Protein AF-J3PL32-F1 (afdb_monomer_lite)

Radius of gyration: 23.17 Å; chains: 1; bounding box: 70×45×64 Å

Structure (mmCIF, N/CA/C/O backbone):
data_AF-J3PL32-F1
#
_entry.id   AF-J3PL32-F1
#
loop_
_atom_site.group_PDB
_atom_site.id
_atom_site.type_symbol
_atom_site.label_atom_id
_atom_site.label_alt_id
_atom_site.label_comp_id
_atom_site.label_asym_id
_atom_site.label_entity_id
_atom_site.label_seq_id
_atom_site.pdbx_PDB_ins_code
_atom_site.Cartn_x
_atom_site.Cartn_y
_atom_site.Cartn_z
_atom_site.occupancy
_atom_site.B_iso_or_equiv
_atom_site.auth_seq_id
_atom_site.auth_comp_id
_atom_site.auth_asym_id
_atom_site.auth_atom_id
_atom_site.pdbx_PDB_model_num
ATOM 1 N N . MET A 1 1 ? -41.344 17.835 -8.918 1.00 33.53 1 MET A N 1
ATOM 2 C CA . MET A 1 1 ? -40.832 19.103 -9.481 1.00 33.53 1 MET A CA 1
ATOM 3 C C . MET A 1 1 ? -39.383 18.881 -9.870 1.00 33.53 1 MET A C 1
ATOM 5 O O . MET A 1 1 ? -38.679 18.200 -9.139 1.00 33.53 1 MET A O 1
ATOM 9 N N . SER A 1 2 ? -39.029 19.320 -11.073 1.00 28.31 2 SER A N 1
ATOM 10 C CA . SER A 1 2 ? -37.915 18.855 -11.903 1.00 28.31 2 SER A CA 1
ATOM 11 C C . SER A 1 2 ? -36.551 18.781 -11.213 1.00 28.31 2 SER A C 1
ATOM 13 O O . SER A 1 2 ? -36.068 19.773 -10.676 1.00 28.31 2 SER A O 1
ATOM 15 N N . ALA A 1 3 ? -35.904 17.618 -11.315 1.00 27.02 3 ALA A N 1
ATOM 16 C CA . ALA A 1 3 ? -34.471 17.488 -11.099 1.00 27.02 3 ALA A CA 1
ATOM 17 C C . ALA A 1 3 ? -33.749 18.088 -12.314 1.00 27.02 3 ALA A C 1
ATOM 19 O O . ALA A 1 3 ? -33.910 17.609 -13.437 1.00 27.02 3 ALA A O 1
ATOM 20 N N . MET A 1 4 ? -32.994 19.161 -12.094 1.00 26.44 4 MET A N 1
ATOM 21 C CA . MET A 1 4 ? -32.002 19.620 -13.061 1.00 26.44 4 MET A CA 1
ATOM 22 C C . MET A 1 4 ? -30.825 18.634 -13.055 1.00 26.44 4 MET A C 1
ATOM 24 O O . MET A 1 4 ? -30.399 18.229 -11.970 1.00 26.44 4 MET A O 1
ATOM 28 N N . PRO A 1 5 ? -30.289 18.232 -14.219 1.00 29.80 5 PRO A N 1
ATOM 29 C CA . PRO A 1 5 ? -29.068 17.448 -14.255 1.00 29.80 5 PRO A CA 1
ATOM 30 C C . PRO A 1 5 ? -27.923 18.350 -13.792 1.00 29.80 5 PRO A C 1
ATOM 32 O O . PRO A 1 5 ? -27.692 19.417 -14.361 1.00 29.80 5 PRO A O 1
ATOM 35 N N . ALA A 1 6 ? -27.239 17.943 -12.725 1.00 29.92 6 ALA A N 1
ATOM 36 C CA . ALA A 1 6 ? -25.983 18.562 -12.347 1.00 29.92 6 ALA A CA 1
ATOM 37 C C . ALA A 1 6 ? -24.983 18.296 -13.474 1.00 29.92 6 ALA A C 1
ATOM 39 O O . ALA A 1 6 ? -24.728 17.146 -13.830 1.00 29.92 6 ALA A O 1
ATOM 40 N N . ASP A 1 7 ? -24.483 19.386 -14.042 1.00 27.69 7 ASP A N 1
ATOM 41 C CA . ASP A 1 7 ? -23.410 19.440 -15.020 1.00 27.69 7 ASP A CA 1
ATOM 42 C C . ASP A 1 7 ? -22.200 18.667 -14.475 1.00 27.69 7 ASP A C 1
ATOM 44 O O . ASP A 1 7 ? -21.460 19.137 -13.606 1.00 27.69 7 ASP A O 1
ATOM 48 N N . THR A 1 8 ? -22.048 17.418 -14.916 1.00 31.08 8 THR A N 1
ATOM 49 C CA . THR A 1 8 ? -20.862 16.612 -14.650 1.00 31.08 8 THR A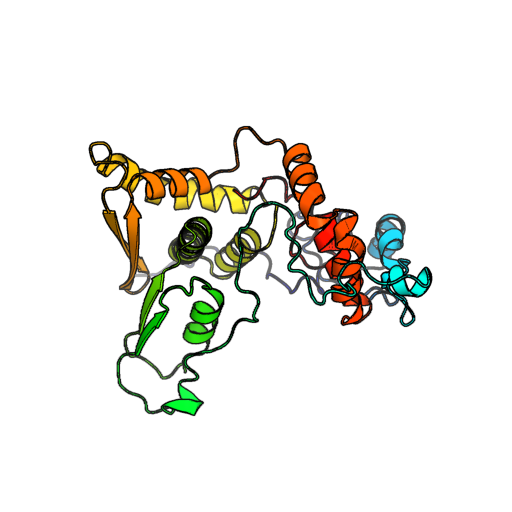 CA 1
ATOM 50 C C . THR A 1 8 ? -19.757 17.160 -15.533 1.00 31.08 8 THR A C 1
ATOM 52 O O . THR A 1 8 ? -19.532 16.657 -16.637 1.00 31.08 8 THR A O 1
ATOM 55 N N . GLY A 1 9 ? -19.092 18.215 -15.054 1.00 26.80 9 GLY A N 1
ATOM 56 C CA . GLY A 1 9 ? -17.829 18.682 -15.611 1.00 26.80 9 GLY A CA 1
ATOM 57 C C . GLY A 1 9 ? -16.936 17.469 -15.858 1.00 26.80 9 GLY A C 1
ATOM 58 O O . GLY A 1 9 ? -16.603 16.738 -14.926 1.00 26.80 9 GLY A O 1
ATOM 59 N N . GLY A 1 10 ? -16.674 17.205 -17.139 1.00 36.41 10 GLY A N 1
ATOM 60 C CA . GLY A 1 10 ? -16.101 15.952 -17.609 1.00 36.41 10 GLY A CA 1
ATOM 61 C C . GLY A 1 10 ? -14.766 15.658 -16.940 1.00 36.41 10 GLY A C 1
ATOM 62 O O . GLY A 1 10 ? -13.782 16.351 -17.181 1.00 36.41 10 GLY A O 1
ATOM 63 N N . LEU A 1 11 ? -14.734 14.606 -16.125 1.00 33.12 11 LEU A N 1
ATOM 64 C CA . LEU A 1 11 ? -13.493 13.968 -15.713 1.00 33.12 11 LEU A CA 1
ATOM 65 C C . LEU A 1 11 ? -13.142 12.876 -16.734 1.00 33.12 11 LEU A C 1
ATOM 67 O O . LEU A 1 11 ? -14.032 12.159 -17.205 1.00 33.12 11 LEU A O 1
ATOM 71 N N . PRO A 1 12 ? -11.860 12.753 -17.115 1.00 34.47 12 PRO A N 1
ATOM 72 C CA . PRO A 1 12 ? -11.428 11.792 -18.111 1.00 34.47 12 PRO A CA 1
ATOM 73 C C . PRO A 1 12 ? -11.663 10.373 -17.597 1.00 34.47 12 PRO A C 1
ATOM 75 O O . PRO A 1 12 ? -11.251 10.025 -16.494 1.00 34.47 12 PRO A O 1
ATOM 78 N N . SER A 1 13 ? -12.296 9.543 -18.430 1.00 37.28 13 SER A N 1
ATOM 79 C CA . SER A 1 13 ? -12.404 8.102 -18.208 1.00 37.28 13 SER A CA 1
ATOM 80 C C . SER A 1 13 ? -11.036 7.550 -17.804 1.00 37.28 13 SER A C 1
ATOM 82 O O . SER A 1 13 ? -10.084 7.683 -18.585 1.00 37.28 13 SER A O 1
ATOM 84 N N . ILE A 1 14 ? -10.926 6.941 -16.622 1.00 39.00 14 ILE A N 1
ATOM 85 C CA . ILE A 1 14 ? -9.696 6.287 -16.172 1.00 39.00 14 ILE A CA 1
ATOM 86 C C . ILE A 1 14 ? -9.485 5.070 -17.077 1.00 39.00 14 ILE A C 1
ATOM 88 O O . ILE A 1 14 ? -10.013 3.984 -16.857 1.00 39.00 14 ILE A O 1
ATOM 92 N N . GLN A 1 15 ? -8.766 5.272 -18.179 1.00 40.84 15 GLN A N 1
ATOM 93 C CA . GLN A 1 15 ? -8.345 4.177 -19.034 1.00 40.84 15 GLN A CA 1
ATOM 94 C C . GLN A 1 15 ? -7.229 3.414 -18.316 1.00 40.84 15 GLN A C 1
ATOM 96 O O . GLN A 1 15 ? -6.341 4.047 -17.736 1.00 40.84 15 GLN A O 1
ATOM 101 N N . PRO A 1 16 ? -7.217 2.071 -18.380 1.00 45.88 16 PRO A N 1
ATOM 102 C CA . PRO A 1 16 ? -6.072 1.283 -17.952 1.00 45.88 16 PRO A CA 1
ATOM 103 C C . PRO A 1 16 ? -4.769 1.901 -18.467 1.00 45.88 16 PRO A C 1
ATOM 105 O O . PRO A 1 16 ? -4.644 2.167 -19.655 1.00 45.88 16 PRO A O 1
ATOM 108 N N . ALA A 1 17 ? -3.782 2.145 -17.608 1.00 46.72 17 ALA A N 1
ATOM 109 C CA . ALA A 1 17 ? -2.607 2.951 -17.964 1.00 46.72 17 ALA A CA 1
ATOM 110 C C . ALA A 1 17 ? -1.707 2.375 -19.082 1.00 46.72 17 ALA A C 1
ATOM 112 O O . ALA A 1 17 ? -0.838 3.082 -19.588 1.00 46.72 17 ALA A O 1
ATOM 113 N N . HIS A 1 18 ? -1.920 1.124 -19.514 1.00 52.25 18 HIS A N 1
ATOM 114 C CA . HIS A 1 18 ? -1.341 0.602 -20.762 1.00 52.25 18 HIS A CA 1
ATOM 115 C C . HIS A 1 18 ? -1.947 1.255 -22.024 1.00 52.25 18 HIS A C 1
ATOM 117 O O . HIS A 1 18 ? -1.461 1.049 -23.133 1.00 52.25 18 HIS A O 1
ATOM 123 N N . LEU A 1 19 ? -2.983 2.076 -21.851 1.00 64.25 19 LEU A N 1
ATOM 124 C CA . LEU A 1 19 ? -3.687 2.844 -22.873 1.00 64.25 19 LEU A CA 1
ATOM 125 C C . LEU A 1 19 ? -3.373 4.339 -22.791 1.00 64.25 19 LEU A C 1
ATOM 127 O O . LEU A 1 19 ? -4.038 5.122 -23.458 1.00 64.25 19 LEU A O 1
ATOM 131 N N . VAL A 1 20 ? -2.379 4.762 -22.005 1.00 78.69 20 VAL A N 1
ATOM 132 C CA . VAL A 1 20 ? -1.996 6.173 -21.875 1.00 78.69 20 VAL A CA 1
ATOM 133 C C . VAL A 1 20 ? -0.610 6.404 -22.464 1.00 78.69 20 VAL A C 1
ATOM 135 O O . VAL A 1 20 ? 0.300 5.590 -22.310 1.00 78.69 20 VAL A O 1
ATOM 138 N N . CYS A 1 21 ? -0.440 7.530 -23.155 1.00 85.88 21 CYS A N 1
ATOM 139 C CA . CYS A 1 21 ? 0.846 7.930 -23.706 1.00 85.88 21 CYS A CA 1
ATOM 140 C C . CYS A 1 21 ? 1.900 8.118 -22.601 1.00 85.88 21 CYS A C 1
ATOM 142 O O . CYS A 1 21 ? 1.762 8.978 -21.736 1.00 85.88 21 CYS A O 1
ATOM 144 N N . ALA A 1 22 ? 3.000 7.371 -22.680 1.00 87.19 22 ALA A N 1
ATOM 145 C CA . ALA A 1 22 ? 4.100 7.435 -21.720 1.00 87.19 22 ALA A CA 1
ATOM 146 C C . ALA A 1 22 ? 4.943 8.719 -21.835 1.00 87.19 22 ALA A C 1
ATOM 148 O O . ALA A 1 22 ? 5.767 9.004 -20.966 1.00 87.19 22 ALA A O 1
ATOM 149 N N . ASN A 1 23 ? 4.805 9.488 -22.923 1.00 86.50 23 ASN A N 1
ATOM 150 C CA . ASN A 1 23 ? 5.520 10.753 -23.073 1.00 86.50 23 ASN A CA 1
ATOM 151 C C . ASN A 1 23 ? 4.892 11.848 -22.200 1.00 86.50 23 ASN A C 1
ATOM 153 O O . ASN A 1 23 ? 3.864 12.418 -22.556 1.00 86.50 23 ASN A O 1
ATOM 157 N N . LYS A 1 24 ? 5.590 12.221 -21.126 1.00 76.81 24 LYS A N 1
ATOM 158 C CA . LYS A 1 24 ? 5.194 13.274 -20.175 1.00 76.81 24 LYS A CA 1
ATOM 159 C C . LYS A 1 24 ? 5.130 14.684 -20.781 1.00 76.81 24 LYS A C 1
ATOM 161 O O . LYS A 1 24 ? 4.641 15.600 -20.140 1.00 76.81 24 LYS A O 1
ATOM 166 N N . ALA A 1 25 ? 5.646 14.897 -21.990 1.00 78.00 25 ALA A N 1
ATOM 167 C CA . ALA A 1 25 ? 5.529 16.170 -22.703 1.00 78.00 25 ALA A CA 1
ATOM 168 C C . ALA A 1 25 ? 4.398 16.155 -23.751 1.00 78.00 25 ALA A C 1
ATOM 170 O O . ALA A 1 25 ? 4.357 17.012 -24.640 1.00 78.00 25 ALA A O 1
ATOM 171 N N . CYS A 1 26 ? 3.508 15.155 -23.714 1.00 77.56 26 CYS A N 1
ATOM 172 C CA . CYS A 1 26 ? 2.426 15.027 -24.679 1.00 77.56 26 CYS A CA 1
ATOM 173 C C . CYS A 1 26 ? 1.400 16.159 -24.513 1.00 77.56 26 CYS A C 1
ATOM 175 O O . CYS A 1 26 ? 0.678 16.226 -23.525 1.00 77.56 26 CYS A O 1
ATOM 177 N N . LYS A 1 27 ? 1.296 17.026 -25.528 1.00 70.62 27 LYS A N 1
ATOM 178 C CA . LYS A 1 27 ? 0.329 18.139 -25.569 1.00 70.62 27 LYS A CA 1
ATOM 179 C C . LYS A 1 27 ? -1.060 17.746 -26.095 1.00 70.62 27 LYS A C 1
ATOM 181 O O . LYS A 1 27 ? -1.934 18.595 -26.163 1.00 70.62 27 LYS A O 1
ATOM 186 N N . LYS A 1 28 ? -1.268 16.487 -26.508 1.00 64.81 28 LYS A N 1
ATOM 187 C CA . LYS A 1 28 ? -2.550 16.003 -27.071 1.00 64.81 28 LYS A CA 1
ATOM 188 C C . LYS A 1 28 ? -3.591 15.636 -26.000 1.00 64.81 28 LYS A C 1
ATOM 190 O O . LYS A 1 28 ? -4.650 15.116 -26.338 1.00 64.81 28 LYS A O 1
ATOM 195 N N . ALA A 1 29 ? -3.294 15.858 -24.724 1.00 57.00 29 ALA A N 1
ATOM 196 C CA . ALA A 1 29 ? -4.259 15.661 -23.657 1.00 57.00 29 ALA A CA 1
ATOM 197 C C . ALA A 1 29 ? -5.308 16.777 -23.673 1.00 57.00 29 ALA A C 1
ATOM 199 O O . ALA A 1 29 ? -4.956 17.953 -23.740 1.00 57.00 29 ALA A O 1
ATOM 200 N N . LYS A 1 30 ? -6.590 16.403 -23.613 1.00 50.59 30 LYS A N 1
ATOM 201 C CA . LYS A 1 30 ? -7.709 17.352 -23.696 1.00 50.59 30 LYS A CA 1
ATOM 202 C C . LYS A 1 30 ? -7.804 18.296 -22.486 1.00 50.59 30 LYS A C 1
ATOM 204 O O . LYS A 1 30 ? -8.332 19.387 -22.645 1.00 50.59 30 LYS A O 1
ATOM 209 N N . ASP A 1 31 ? -7.178 17.939 -21.360 1.00 51.03 31 ASP A N 1
ATOM 210 C CA . ASP A 1 31 ? -7.371 18.633 -20.074 1.00 51.03 31 ASP A CA 1
ATOM 211 C C . ASP A 1 31 ? -6.070 19.216 -19.486 1.00 51.03 31 ASP A C 1
ATOM 213 O O . ASP A 1 31 ? -5.965 19.469 -18.289 1.00 51.03 31 ASP A O 1
ATOM 217 N N . GLY A 1 32 ? -5.021 19.389 -20.300 1.00 43.28 32 GLY A N 1
ATOM 218 C CA . GLY A 1 32 ? -3.751 19.981 -19.851 1.00 43.28 32 GLY A CA 1
ATOM 219 C C . GLY A 1 32 ? -2.883 19.093 -18.942 1.00 43.28 32 GLY A C 1
ATOM 220 O O . GLY A 1 32 ? -1.744 19.462 -18.657 1.00 43.28 32 GLY A O 1
ATOM 221 N N . SER A 1 33 ? -3.349 17.904 -18.538 1.00 47.75 33 SER A N 1
ATOM 222 C CA . SER A 1 33 ? -2.518 16.901 -17.863 1.00 47.75 33 SER A CA 1
ATOM 223 C C . SER A 1 33 ? -1.751 16.074 -18.897 1.00 47.75 33 SER A C 1
ATOM 225 O O . SER A 1 33 ? -2.322 15.518 -19.827 1.00 47.75 33 SER A O 1
ATOM 227 N N . ALA A 1 34 ? -0.433 15.970 -18.762 1.00 47.91 34 ALA A N 1
ATOM 228 C CA . ALA A 1 34 ? 0.470 15.312 -19.714 1.00 47.91 34 ALA A CA 1
ATOM 229 C C . ALA A 1 34 ? 0.168 13.827 -20.053 1.00 47.91 34 ALA A C 1
ATOM 231 O O . ALA A 1 34 ? 0.870 13.229 -20.870 1.00 47.91 34 ALA A O 1
ATOM 232 N N . SER A 1 35 ? -0.846 13.217 -19.430 1.00 54.41 35 SER A N 1
ATOM 233 C CA . SER A 1 35 ? -1.080 11.773 -19.365 1.00 54.41 35 SER A CA 1
ATOM 234 C C . SER A 1 35 ? -2.539 11.354 -19.602 1.00 54.41 35 SER A C 1
ATOM 236 O 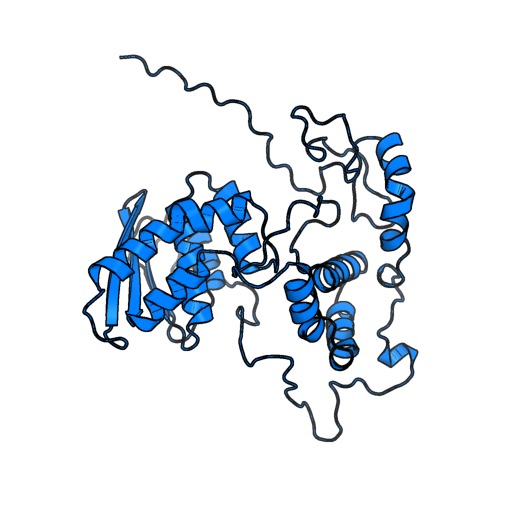O . SER A 1 35 ? -2.985 10.371 -19.025 1.00 54.41 35 SER A O 1
ATOM 238 N N . ALA A 1 36 ? -3.301 12.063 -20.439 1.00 62.78 36 ALA A N 1
ATOM 239 C CA . ALA A 1 36 ? -4.663 11.636 -20.817 1.00 62.78 36 ALA A CA 1
ATOM 240 C C . ALA A 1 36 ? -4.793 11.188 -22.286 1.00 62.78 36 ALA A C 1
ATOM 242 O O . ALA A 1 36 ? -5.852 10.742 -22.723 1.00 62.78 36 ALA A O 1
ATOM 243 N N . ALA A 1 37 ? -3.728 11.314 -23.086 1.00 72.62 37 ALA A N 1
ATOM 244 C CA . ALA A 1 37 ? -3.776 10.931 -24.493 1.00 72.62 37 ALA A CA 1
ATOM 245 C C . ALA A 1 37 ? -3.817 9.403 -24.638 1.00 72.62 37 ALA A C 1
ATOM 247 O O . ALA A 1 37 ? -2.856 8.721 -24.267 1.00 72.62 37 ALA A O 1
ATOM 248 N N . LYS A 1 38 ? -4.903 8.890 -25.232 1.00 82.00 38 LYS A N 1
ATOM 249 C CA . LYS A 1 38 ? -5.066 7.466 -25.543 1.00 82.00 38 LYS A CA 1
ATOM 250 C C . LYS A 1 38 ? -3.903 6.973 -26.408 1.00 82.00 38 LYS A C 1
ATOM 252 O O . LYS A 1 38 ? -3.640 7.512 -27.486 1.00 82.00 38 LYS A O 1
ATOM 257 N N . ALA A 1 39 ? -3.195 5.964 -25.924 1.00 84.12 39 ALA A N 1
ATOM 258 C CA . ALA A 1 39 ? -2.126 5.304 -26.642 1.00 84.12 39 ALA A CA 1
ATOM 259 C C . ALA A 1 39 ? -2.691 4.381 -27.726 1.00 84.12 39 ALA A C 1
ATOM 261 O O . ALA A 1 39 ? -3.721 3.733 -27.545 1.00 84.12 39 ALA A O 1
ATOM 262 N N . VAL A 1 40 ? -1.993 4.330 -28.856 1.00 86.81 40 VAL A N 1
ATOM 263 C CA . VAL A 1 40 ? -2.353 3.511 -30.026 1.00 86.81 40 VAL A CA 1
ATOM 264 C C . VAL A 1 40 ? -1.220 2.581 -30.451 1.00 86.81 40 VAL A C 1
ATOM 266 O O . VAL A 1 40 ? -1.417 1.725 -31.303 1.00 86.81 40 VAL A O 1
ATOM 269 N N . MET A 1 41 ? -0.027 2.741 -29.870 1.00 88.00 41 MET A N 1
ATOM 270 C CA . MET A 1 41 ? 1.144 1.931 -30.193 1.00 88.00 41 MET A CA 1
ATOM 271 C C . MET A 1 41 ? 1.977 1.621 -28.955 1.00 88.00 41 MET A C 1
ATOM 273 O O . MET A 1 41 ? 2.479 2.526 -28.289 1.00 88.00 41 MET A O 1
ATOM 277 N N . ALA A 1 42 ? 2.157 0.336 -28.667 1.00 89.56 42 ALA A N 1
ATOM 278 C CA . ALA A 1 42 ? 3.086 -0.125 -27.645 1.00 89.56 42 ALA A CA 1
ATOM 279 C C . ALA A 1 42 ? 4.534 -0.107 -28.162 1.00 89.56 42 ALA A C 1
ATOM 281 O O . ALA A 1 42 ? 4.800 -0.168 -29.367 1.00 89.56 42 ALA A O 1
ATOM 282 N N . CYS A 1 43 ? 5.499 -0.033 -27.248 1.00 89.44 43 CYS A N 1
ATOM 283 C CA . CYS A 1 43 ? 6.893 -0.291 -27.583 1.00 89.44 43 CYS A CA 1
ATOM 284 C C . CYS A 1 43 ? 7.075 -1.777 -27.919 1.00 89.44 43 CYS A C 1
ATOM 286 O O . CYS A 1 43 ? 7.010 -2.612 -27.027 1.00 89.44 43 CYS A O 1
ATOM 288 N N . GLY A 1 44 ? 7.368 -2.104 -29.179 1.00 85.25 44 GLY A N 1
ATOM 289 C CA . GLY A 1 44 ? 7.501 -3.498 -29.627 1.00 85.25 44 GLY A CA 1
ATOM 290 C C . GLY A 1 44 ? 8.693 -4.280 -29.058 1.00 85.25 44 GLY A C 1
ATOM 291 O O . GLY A 1 44 ? 8.837 -5.452 -29.370 1.00 85.25 44 GLY A O 1
ATOM 292 N N . ARG A 1 45 ? 9.570 -3.652 -28.261 1.00 86.81 45 ARG A N 1
ATOM 293 C CA . ARG A 1 45 ? 10.700 -4.339 -27.610 1.00 86.81 45 ARG A CA 1
ATOM 294 C C . ARG A 1 45 ? 10.382 -4.764 -26.183 1.00 86.81 45 ARG A C 1
ATOM 296 O O . ARG A 1 45 ? 10.651 -5.898 -25.814 1.00 86.81 45 ARG A O 1
ATOM 303 N N . CYS A 1 46 ? 9.889 -3.838 -25.364 1.00 87.50 46 CYS A N 1
ATOM 304 C CA . CYS A 1 46 ? 9.650 -4.101 -23.945 1.00 87.50 46 CYS A CA 1
ATOM 305 C C . CYS A 1 46 ? 8.173 -4.284 -23.602 1.00 87.50 46 CYS A C 1
ATOM 307 O O . CYS A 1 46 ? 7.887 -4.808 -22.535 1.00 87.50 46 CYS A O 1
ATOM 309 N N . GLU A 1 47 ? 7.256 -3.801 -24.450 1.00 87.19 47 GLU A N 1
ATOM 310 C CA . GLU A 1 47 ? 5.795 -3.841 -24.265 1.00 87.19 47 GLU A CA 1
ATOM 311 C C . GLU A 1 47 ? 5.279 -3.165 -22.978 1.00 87.19 47 GLU A C 1
ATOM 313 O O . GLU A 1 47 ? 4.098 -3.221 -22.655 1.00 87.19 47 GLU A O 1
ATOM 318 N N . LEU A 1 48 ? 6.152 -2.457 -22.254 1.00 88.25 48 LEU A N 1
ATOM 319 C CA . LEU A 1 48 ? 5.850 -1.837 -20.961 1.00 88.25 48 LEU A CA 1
ATOM 320 C C . LEU A 1 48 ? 5.317 -0.404 -21.066 1.00 88.25 48 LEU A C 1
ATOM 322 O O . LEU A 1 48 ? 4.765 0.131 -20.105 1.00 88.25 48 LEU A O 1
ATOM 326 N N . VAL A 1 49 ? 5.514 0.252 -22.206 1.00 90.25 49 VAL A N 1
ATOM 327 C CA . VAL A 1 49 ? 5.064 1.626 -22.451 1.00 90.25 49 VAL A CA 1
ATOM 328 C C . VAL A 1 49 ? 4.325 1.705 -23.774 1.00 90.25 49 VAL A C 1
ATOM 330 O O . VAL A 1 49 ? 4.636 0.970 -24.715 1.00 90.25 49 VAL A O 1
ATOM 333 N N . ALA A 1 50 ? 3.380 2.634 -23.855 1.00 89.00 50 ALA A N 1
ATOM 334 C CA . ALA A 1 50 ? 2.622 2.904 -25.062 1.00 89.00 50 ALA A CA 1
ATOM 335 C C . ALA A 1 50 ? 2.597 4.405 -25.371 1.00 89.00 50 ALA A C 1
ATOM 337 O O . ALA A 1 50 ? 2.823 5.246 -24.502 1.00 89.00 50 ALA A O 1
ATOM 338 N N . TYR A 1 51 ? 2.358 4.748 -26.633 1.00 88.56 51 TYR A N 1
ATOM 339 C CA . TYR A 1 51 ? 2.398 6.112 -27.146 1.00 88.56 51 TYR A CA 1
ATOM 340 C C . TYR A 1 51 ? 1.164 6.404 -27.995 1.00 88.56 51 TYR A C 1
ATOM 342 O O . TYR A 1 51 ? 0.623 5.526 -28.668 1.00 88.56 51 TYR A O 1
ATOM 350 N N . CYS A 1 52 ? 0.720 7.660 -27.987 1.00 89.56 52 CYS A N 1
ATOM 351 C CA . CYS A 1 52 ? -0.376 8.120 -28.843 1.00 89.56 52 CYS A CA 1
ATOM 352 C C . CYS A 1 52 ? 0.058 8.380 -30.295 1.00 89.56 52 CYS A C 1
ATOM 354 O O . CYS A 1 52 ? -0.791 8.501 -31.171 1.00 89.56 52 CYS A O 1
ATOM 356 N N . CYS A 1 53 ? 1.361 8.541 -30.548 1.00 87.94 53 CYS A N 1
ATOM 357 C CA . CYS A 1 53 ? 1.929 8.791 -31.872 1.00 87.94 53 CYS A CA 1
ATOM 358 C C . CYS A 1 53 ? 3.456 8.600 -31.875 1.00 87.94 53 CYS A C 1
ATOM 360 O O . CYS A 1 53 ? 4.085 8.543 -30.811 1.00 87.94 53 CYS A O 1
ATOM 362 N N . ILE A 1 54 ? 4.041 8.540 -33.075 1.00 89.88 54 ILE A N 1
ATOM 363 C CA . ILE A 1 54 ? 5.478 8.320 -33.292 1.00 89.88 54 ILE A CA 1
ATOM 364 C C . ILE A 1 54 ? 6.308 9.458 -32.691 1.00 89.88 54 ILE A C 1
ATOM 366 O O . ILE A 1 54 ? 7.288 9.188 -32.004 1.00 89.88 54 ILE A O 1
ATOM 370 N N . GLU A 1 55 ? 5.870 10.714 -32.804 1.00 91.69 55 GLU A N 1
ATOM 371 C CA . GLU A 1 55 ? 6.635 11.850 -32.270 1.00 91.69 55 GLU A CA 1
ATOM 372 C C . GLU A 1 55 ? 6.752 11.786 -30.738 1.00 91.69 55 GLU A C 1
ATOM 374 O O . GLU A 1 55 ? 7.737 12.231 -30.153 1.00 91.69 55 GLU A O 1
ATOM 379 N N . CYS A 1 56 ? 5.746 11.224 -30.053 1.00 90.69 56 CYS A N 1
ATOM 380 C CA . CYS A 1 56 ? 5.822 11.009 -28.608 1.00 90.69 56 CYS A CA 1
ATOM 381 C C . CYS A 1 56 ? 6.770 9.867 -28.239 1.00 90.69 56 CYS A C 1
ATOM 383 O O . CYS A 1 56 ? 7.437 9.953 -27.208 1.00 90.69 56 CYS A O 1
ATOM 385 N N . LYS A 1 57 ? 6.836 8.824 -29.070 1.00 90.06 57 LYS A N 1
ATOM 386 C CA . LYS A 1 57 ? 7.798 7.733 -28.910 1.00 90.06 57 LYS A CA 1
ATOM 387 C C . LYS A 1 57 ? 9.226 8.252 -29.058 1.00 90.06 57 LYS A C 1
ATOM 389 O O . LYS A 1 57 ? 10.046 7.989 -28.187 1.00 90.06 57 LYS A O 1
ATOM 394 N N . GLU A 1 58 ? 9.498 9.032 -30.100 1.00 91.81 58 GLU A N 1
ATOM 395 C CA . GLU A 1 58 ? 10.821 9.610 -30.366 1.00 91.81 58 GLU A CA 1
ATOM 396 C C . GLU A 1 58 ? 11.263 10.566 -29.255 1.00 91.81 58 GLU A C 1
ATOM 398 O O . GLU A 1 58 ? 12.369 10.442 -28.740 1.00 91.81 58 GLU A O 1
ATOM 403 N N . LYS A 1 59 ? 10.375 11.455 -28.790 1.00 91.19 59 LYS A N 1
ATOM 404 C CA . LYS A 1 59 ? 10.693 12.381 -27.687 1.00 91.19 59 LYS A CA 1
ATOM 405 C C . LYS A 1 59 ? 10.987 11.682 -26.358 1.00 91.19 59 LYS A C 1
ATOM 407 O O . LYS A 1 59 ? 11.751 12.211 -25.561 1.00 91.19 59 LYS A O 1
ATOM 412 N N . ASN A 1 60 ? 10.374 10.526 -26.100 1.00 89.94 60 ASN A N 1
ATOM 413 C CA . ASN A 1 60 ? 10.623 9.735 -24.890 1.00 89.94 60 ASN A CA 1
ATOM 414 C C . ASN A 1 60 ? 11.775 8.725 -25.084 1.00 89.94 60 ASN A C 1
ATOM 416 O O . ASN A 1 60 ? 12.192 8.083 -24.128 1.00 89.94 60 ASN A O 1
ATOM 420 N N . ALA A 1 61 ? 12.311 8.557 -26.296 1.00 90.31 61 ALA A N 1
ATOM 421 C CA . ALA A 1 61 ? 13.247 7.475 -26.601 1.00 90.31 61 ALA A CA 1
ATOM 422 C C . ALA A 1 61 ? 14.467 7.462 -25.664 1.00 90.31 61 ALA A C 1
ATOM 424 O O . ALA A 1 61 ? 14.788 6.410 -25.119 1.00 90.31 61 ALA A O 1
ATOM 425 N N . GLU A 1 62 ? 15.079 8.619 -25.401 1.00 91.69 62 GLU A N 1
ATOM 426 C CA . GLU A 1 62 ? 16.271 8.732 -24.547 1.00 91.69 62 GLU A CA 1
ATOM 427 C C . GLU A 1 62 ? 16.023 8.342 -23.081 1.00 91.69 62 GLU A C 1
ATOM 429 O O . GLU A 1 62 ? 16.837 7.648 -22.467 1.00 91.69 62 GLU A O 1
ATOM 434 N N . GLU A 1 63 ? 14.892 8.755 -22.495 1.00 88.88 63 GLU A N 1
ATOM 435 C CA . GLU A 1 63 ? 14.534 8.351 -21.127 1.00 88.88 63 GLU A CA 1
ATOM 436 C C . GLU A 1 63 ? 14.158 6.862 -21.100 1.00 88.88 63 GLU A C 1
ATOM 438 O O . GLU A 1 63 ? 14.651 6.111 -20.257 1.00 88.88 63 GLU A O 1
ATOM 443 N N . HIS A 1 64 ? 13.343 6.422 -22.061 1.00 90.94 64 HIS A N 1
ATOM 444 C CA . HIS A 1 64 ? 12.829 5.060 -22.142 1.00 90.94 64 HIS A CA 1
ATOM 445 C C . HIS A 1 64 ? 13.913 4.005 -22.402 1.00 90.94 64 HIS A C 1
ATOM 447 O O . HIS A 1 64 ? 13.831 2.898 -21.864 1.00 90.94 64 HIS A O 1
ATOM 453 N N . LYS A 1 65 ? 14.932 4.325 -23.208 1.00 92.81 65 LYS A N 1
ATOM 454 C CA . LYS A 1 65 ? 16.002 3.398 -23.606 1.00 92.81 65 LYS A CA 1
ATOM 455 C C . LYS A 1 65 ? 16.710 2.779 -22.398 1.00 92.81 65 LYS A C 1
ATOM 457 O O . LYS A 1 65 ? 16.994 1.588 -22.409 1.00 92.81 65 LYS A O 1
ATOM 462 N N . LYS A 1 66 ? 16.889 3.545 -21.317 1.00 90.88 66 LYS A N 1
ATOM 463 C CA . LYS A 1 66 ? 17.506 3.077 -20.060 1.00 90.88 66 LYS A CA 1
ATOM 464 C C . LYS A 1 66 ? 16.804 1.849 -19.475 1.00 90.88 66 LYS A C 1
ATOM 466 O O . LYS A 1 66 ? 17.462 0.937 -18.984 1.00 90.88 66 LYS A O 1
ATOM 471 N N . ASP A 1 67 ? 15.478 1.822 -19.570 1.00 91.44 67 ASP A N 1
ATOM 472 C CA . ASP A 1 67 ? 14.655 0.705 -19.110 1.00 91.44 67 ASP A CA 1
ATOM 473 C C . ASP A 1 67 ? 14.515 -0.371 -20.203 1.00 91.44 67 ASP A C 1
ATOM 475 O O . ASP A 1 67 ? 14.595 -1.567 -19.929 1.00 91.44 67 ASP A O 1
ATOM 479 N N . CYS A 1 68 ? 14.323 0.052 -21.456 1.00 91.88 68 CYS A N 1
ATOM 480 C CA . CYS A 1 68 ? 14.045 -0.814 -22.607 1.00 91.88 68 CYS A CA 1
ATOM 481 C C . CYS A 1 68 ? 15.233 -1.698 -23.022 1.00 91.88 68 CYS A C 1
ATOM 483 O O . CYS A 1 68 ? 15.051 -2.750 -23.636 1.00 91.88 68 CYS A O 1
ATOM 485 N N . GLU A 1 69 ? 16.454 -1.277 -22.694 1.00 93.56 69 GLU A N 1
ATOM 486 C CA . GLU A 1 69 ? 17.686 -2.011 -22.998 1.00 93.56 69 GLU A CA 1
ATOM 487 C C . GLU A 1 69 ? 18.281 -2.734 -21.792 1.00 93.56 69 GLU A C 1
ATOM 489 O O . GLU A 1 69 ? 19.365 -3.304 -21.890 1.00 93.56 69 GLU A O 1
ATOM 494 N N . SER A 1 70 ? 17.577 -2.732 -20.661 1.00 93.31 70 SER A N 1
ATOM 495 C CA . SER A 1 70 ? 18.034 -3.392 -19.445 1.00 93.31 70 SER A CA 1
ATOM 496 C C . SER A 1 70 ? 18.218 -4.900 -19.644 1.00 93.31 70 SER A C 1
ATOM 498 O O . SER A 1 70 ? 17.384 -5.577 -20.250 1.00 93.31 70 SER A O 1
ATOM 500 N N . ASP A 1 71 ? 19.272 -5.451 -19.037 1.00 93.50 71 ASP A N 1
ATOM 501 C CA . ASP A 1 71 ? 19.537 -6.893 -19.011 1.00 93.50 71 ASP A CA 1
ATOM 502 C C . ASP A 1 71 ? 18.381 -7.708 -18.418 1.00 93.50 71 ASP A C 1
ATOM 504 O O . ASP A 1 71 ? 18.200 -8.870 -18.775 1.00 93.50 71 ASP A O 1
ATOM 508 N N . LEU A 1 72 ? 17.566 -7.109 -17.544 1.00 93.88 72 LEU A N 1
ATOM 509 C CA . LEU A 1 72 ? 16.409 -7.771 -16.939 1.00 93.88 72 LEU A CA 1
ATOM 510 C C . LEU A 1 72 ? 15.341 -8.165 -17.977 1.00 93.88 72 LEU A C 1
ATOM 512 O O . LEU A 1 72 ? 14.581 -9.107 -17.730 1.00 93.88 72 LEU A O 1
ATOM 516 N N . LEU A 1 73 ? 15.310 -7.508 -19.146 1.00 93.25 73 LEU A N 1
ATOM 517 C CA . LEU A 1 73 ? 14.426 -7.863 -20.265 1.00 93.25 73 LEU A CA 1
ATOM 518 C C . LEU A 1 73 ? 14.916 -9.061 -21.079 1.00 93.25 73 LEU A C 1
ATOM 520 O O . LEU A 1 73 ? 14.162 -9.589 -21.895 1.00 93.25 73 LEU A O 1
ATOM 524 N N . LYS A 1 74 ? 16.155 -9.517 -20.883 1.00 92.94 74 LYS A N 1
ATOM 525 C CA . LYS A 1 74 ? 16.680 -10.645 -21.649 1.00 92.94 74 LYS A CA 1
ATOM 526 C C . LYS A 1 74 ? 16.064 -11.957 -21.166 1.00 92.94 74 LYS A C 1
ATOM 528 O O . LYS A 1 74 ? 15.976 -12.209 -19.964 1.00 92.94 74 LYS A O 1
ATOM 533 N N . ALA A 1 75 ? 15.643 -12.814 -22.093 1.00 90.25 75 ALA A N 1
ATOM 534 C CA . ALA A 1 75 ? 15.052 -14.113 -21.761 1.00 90.25 75 ALA A CA 1
ATOM 535 C C . ALA A 1 75 ? 16.040 -15.034 -21.021 1.00 90.25 75 ALA A C 1
ATOM 537 O O . ALA A 1 75 ? 15.648 -15.809 -20.150 1.00 90.25 75 ALA A O 1
ATOM 538 N N . ASP A 1 76 ? 17.329 -14.899 -21.320 1.00 93.69 76 ASP A N 1
ATOM 539 C CA . ASP A 1 76 ? 18.432 -15.629 -20.705 1.00 93.69 76 ASP A CA 1
ATOM 540 C C . ASP A 1 76 ? 19.001 -14.945 -19.454 1.00 93.69 76 ASP A C 1
ATOM 542 O O . ASP A 1 76 ? 20.015 -15.406 -18.933 1.00 93.69 76 ASP A O 1
ATOM 546 N N . TRP A 1 77 ? 18.354 -13.894 -18.928 1.00 96.31 77 TRP A N 1
ATOM 547 C CA . TRP A 1 77 ? 18.790 -13.246 -17.690 1.00 96.31 77 TRP A CA 1
ATOM 548 C C . TRP A 1 77 ? 19.017 -14.279 -16.576 1.00 96.31 77 TRP A C 1
ATOM 550 O O . TRP A 1 77 ? 18.257 -15.244 -16.412 1.00 96.31 77 TRP A O 1
ATOM 560 N N . ARG A 1 78 ? 20.092 -14.077 -15.811 1.00 95.88 78 ARG A N 1
ATOM 561 C CA . ARG A 1 78 ? 20.464 -14.916 -14.674 1.00 95.88 78 ARG A CA 1
ATOM 562 C C . ARG A 1 78 ? 20.753 -14.050 -13.447 1.00 95.88 78 ARG A C 1
ATOM 564 O O . ARG A 1 78 ? 21.448 -13.034 -13.577 1.00 95.88 78 ARG A O 1
ATOM 571 N N . PRO A 1 79 ? 20.314 -14.499 -12.260 1.00 95.75 79 PRO A N 1
ATOM 572 C CA . PRO A 1 79 ? 20.718 -13.928 -10.991 1.00 95.75 79 PRO A CA 1
ATOM 573 C C . PRO A 1 79 ? 22.221 -13.727 -10.850 1.00 95.75 79 PRO A C 1
ATOM 575 O O . PRO A 1 79 ? 23.025 -14.508 -11.371 1.00 95.75 79 PRO A O 1
ATOM 578 N N . VAL A 1 80 ? 22.607 -12.708 -10.091 1.00 94.81 80 VAL A N 1
ATOM 579 C CA . VAL A 1 80 ? 24.004 -12.348 -9.840 1.00 94.81 80 VAL A CA 1
ATOM 580 C C . VAL A 1 80 ? 24.821 -13.515 -9.282 1.00 94.81 80 VAL A C 1
ATOM 582 O O . VAL A 1 80 ? 25.947 -13.721 -9.729 1.00 94.81 80 VAL A O 1
ATOM 585 N N . TRP A 1 81 ? 24.260 -14.328 -8.381 1.00 94.62 81 TRP A N 1
ATOM 586 C CA . TRP A 1 81 ? 24.995 -15.436 -7.768 1.00 94.62 81 TRP A CA 1
ATOM 587 C C . TRP A 1 81 ? 25.302 -16.551 -8.773 1.00 94.62 81 TRP A C 1
ATOM 589 O O . TRP A 1 81 ? 26.367 -17.156 -8.705 1.00 94.62 81 TRP A O 1
ATOM 599 N N . ILE A 1 82 ? 24.419 -16.763 -9.758 1.00 95.31 82 ILE A N 1
ATOM 600 C CA . ILE A 1 82 ? 24.653 -17.706 -10.859 1.00 95.31 82 ILE A CA 1
ATOM 601 C C . ILE A 1 82 ? 25.759 -17.171 -11.768 1.00 95.31 82 ILE A C 1
ATOM 603 O O . ILE A 1 82 ? 26.698 -17.897 -12.077 1.00 95.31 82 ILE A O 1
ATOM 607 N N . ARG A 1 83 ? 25.683 -15.890 -12.159 1.00 94.88 83 ARG A N 1
ATOM 608 C CA . ARG A 1 83 ? 26.693 -15.249 -13.022 1.00 94.88 83 ARG A CA 1
ATOM 609 C C . ARG A 1 83 ? 28.083 -15.202 -12.383 1.00 94.88 83 ARG A C 1
ATOM 611 O O . ARG A 1 83 ? 29.077 -15.239 -13.092 1.00 94.88 83 ARG A O 1
ATOM 618 N N . GLN A 1 84 ? 28.145 -15.098 -11.058 1.00 95.62 84 GLN A N 1
ATOM 619 C CA . GLN A 1 84 ? 29.388 -15.053 -10.284 1.00 95.62 84 GLN A CA 1
ATOM 620 C C . GLN A 1 84 ? 29.849 -16.431 -9.790 1.00 95.62 84 GLN A C 1
ATOM 622 O O . GLN A 1 84 ? 30.835 -16.494 -9.063 1.00 95.62 84 GLN A O 1
ATOM 627 N N . HIS A 1 85 ? 29.149 -17.517 -10.139 1.00 94.75 85 HIS A N 1
ATOM 628 C CA . HIS A 1 85 ? 29.451 -18.876 -9.671 1.00 94.75 85 HIS A CA 1
ATOM 629 C C . HIS A 1 85 ? 29.608 -18.984 -8.144 1.00 94.75 85 HIS A C 1
ATOM 631 O O . HIS A 1 85 ? 30.469 -19.705 -7.643 1.00 94.75 85 HIS A O 1
ATOM 637 N N . ARG A 1 86 ? 28.775 -18.258 -7.390 1.00 94.12 86 ARG A N 1
ATOM 638 C CA . ARG A 1 86 ? 28.806 -18.235 -5.921 1.00 94.12 86 ARG A CA 1
ATOM 639 C C . ARG A 1 86 ? 27.530 -18.811 -5.322 1.00 94.12 86 ARG A C 1
ATOM 641 O O . ARG A 1 86 ? 26.466 -18.789 -5.942 1.00 94.12 86 ARG A O 1
ATOM 648 N N . MET A 1 87 ? 27.623 -19.251 -4.071 1.00 90.25 87 MET A N 1
ATOM 649 C CA . MET A 1 87 ? 26.446 -19.606 -3.285 1.00 90.25 87 MET A CA 1
ATOM 650 C C . MET A 1 87 ? 25.604 -18.343 -3.006 1.00 90.25 87 MET A C 1
ATOM 652 O O . MET A 1 87 ? 26.173 -17.286 -2.696 1.00 90.25 87 MET A O 1
ATOM 656 N N . PRO A 1 88 ? 24.267 -18.395 -3.157 1.00 90.62 88 PRO A N 1
ATOM 657 C CA . PRO A 1 88 ? 23.412 -17.279 -2.780 1.00 90.62 88 PRO A CA 1
ATOM 658 C C . PRO A 1 88 ? 23.379 -17.093 -1.258 1.00 90.62 88 PRO A C 1
ATOM 660 O O . PRO A 1 88 ? 23.403 -18.064 -0.510 1.00 90.62 88 PRO A O 1
ATOM 663 N N . THR A 1 89 ? 23.235 -15.853 -0.794 1.00 88.12 89 THR A N 1
ATOM 664 C CA . THR A 1 89 ? 23.273 -15.474 0.630 1.00 88.12 89 THR A CA 1
ATOM 665 C C . THR A 1 89 ? 22.111 -16.019 1.456 1.00 88.12 89 THR A C 1
ATOM 667 O O . THR A 1 89 ? 22.189 -16.036 2.679 1.00 88.12 89 THR A O 1
ATOM 670 N N . PHE A 1 90 ? 21.024 -16.449 0.812 1.00 84.44 90 PHE A N 1
ATOM 671 C CA . PHE A 1 90 ? 19.885 -17.083 1.480 1.00 84.44 90 PHE A CA 1
ATOM 672 C C . PHE A 1 90 ? 20.055 -18.596 1.677 1.00 84.44 90 PHE A C 1
ATOM 674 O O . PHE A 1 90 ? 19.183 -19.227 2.274 1.00 84.44 90 PHE A O 1
ATOM 681 N N . LEU A 1 91 ? 21.125 -19.191 1.140 1.00 85.25 91 LEU A N 1
ATOM 682 C CA . LEU A 1 91 ? 21.523 -20.559 1.447 1.00 85.25 91 LEU A CA 1
ATOM 683 C C . LEU A 1 91 ? 22.681 -20.515 2.443 1.00 85.25 91 LEU A C 1
ATOM 685 O O . LEU A 1 91 ? 23.618 -19.735 2.289 1.00 85.25 91 LEU A O 1
ATOM 689 N N . SER A 1 92 ? 22.600 -21.354 3.468 1.00 75.44 92 SER A N 1
ATOM 690 C CA . SER A 1 92 ? 23.698 -21.594 4.397 1.00 75.44 92 SER A CA 1
ATOM 691 C C . SER A 1 92 ? 23.804 -23.088 4.665 1.00 75.44 92 SER A C 1
ATOM 693 O O . SER A 1 92 ? 22.790 -23.789 4.611 1.00 75.44 92 SER A O 1
ATOM 695 N N . ASP A 1 93 ? 25.009 -23.557 4.981 1.00 71.12 93 ASP A N 1
ATOM 696 C CA . ASP A 1 93 ? 25.257 -24.963 5.329 1.00 71.12 93 ASP A CA 1
ATOM 697 C C . ASP A 1 93 ? 24.487 -25.393 6.596 1.00 71.12 93 ASP A C 1
ATOM 699 O O . ASP A 1 93 ? 24.242 -26.574 6.818 1.00 71.12 93 ASP A O 1
ATOM 703 N N . GLU A 1 94 ? 24.031 -24.424 7.397 1.00 74.69 94 GLU A N 1
ATOM 704 C CA . GLU A 1 94 ? 23.225 -24.614 8.610 1.00 74.69 94 GLU A CA 1
ATOM 705 C C . GLU A 1 94 ? 21.703 -24.618 8.338 1.00 74.69 94 GLU A C 1
ATOM 707 O O . GLU A 1 94 ? 20.900 -24.636 9.272 1.00 74.69 94 GLU A O 1
ATOM 712 N N . GLY A 1 95 ? 21.278 -24.588 7.068 1.00 62.62 95 GLY A N 1
ATOM 713 C CA . GLY A 1 95 ? 19.869 -24.539 6.666 1.00 62.62 95 GLY A CA 1
ATOM 714 C C . GLY A 1 95 ? 19.329 -23.117 6.434 1.00 62.62 95 GLY A C 1
ATOM 715 O O . GLY A 1 95 ? 20.094 -22.147 6.377 1.00 62.62 95 GLY A O 1
ATOM 716 N N . PRO A 1 96 ? 18.007 -22.959 6.221 1.00 59.00 96 PRO A N 1
ATOM 717 C CA . PRO A 1 96 ? 17.405 -21.659 5.938 1.00 59.00 96 PRO A CA 1
ATOM 718 C C . PRO A 1 96 ? 17.420 -20.763 7.185 1.00 59.00 96 PRO A C 1
ATOM 720 O O . PRO A 1 96 ? 16.664 -20.981 8.130 1.00 59.00 96 PRO A O 1
ATOM 723 N N . LYS A 1 97 ? 18.249 -19.714 7.176 1.00 61.53 97 LYS A N 1
ATOM 724 C CA . LYS A 1 97 ? 18.232 -18.667 8.209 1.00 61.53 97 LYS A CA 1
ATOM 725 C C . LYS A 1 97 ? 17.151 -17.635 7.879 1.00 61.53 97 LYS A C 1
ATOM 727 O O . LYS A 1 97 ? 17.104 -17.116 6.764 1.00 61.53 97 LYS A O 1
ATOM 732 N N . MET A 1 98 ? 16.277 -17.323 8.841 1.00 63.31 98 MET A N 1
ATOM 733 C CA . MET A 1 98 ? 15.404 -16.149 8.725 1.00 63.31 98 MET A CA 1
ATOM 734 C C . MET A 1 98 ? 16.251 -14.887 8.903 1.00 63.31 98 MET A C 1
ATOM 736 O O . MET A 1 98 ? 16.574 -14.501 10.022 1.00 63.31 98 MET A O 1
ATOM 740 N N . GLU A 1 99 ? 16.620 -14.264 7.786 1.00 69.31 99 GLU A N 1
ATOM 741 C CA . GLU A 1 99 ? 17.323 -12.981 7.767 1.00 69.31 99 GLU A CA 1
ATOM 742 C C . GLU A 1 99 ? 16.350 -11.811 7.946 1.00 69.31 99 GLU A C 1
ATOM 744 O O . GLU A 1 99 ? 15.339 -11.695 7.241 1.00 69.31 99 GLU A O 1
ATOM 749 N N . TYR A 1 100 ? 16.677 -10.913 8.875 1.00 69.12 100 TYR A N 1
ATOM 750 C CA . TYR A 1 100 ? 15.863 -9.742 9.186 1.00 69.12 100 TYR A CA 1
ATOM 751 C C . TYR A 1 100 ? 16.480 -8.484 8.587 1.00 69.12 100 TYR A C 1
ATOM 753 O O . TYR A 1 100 ? 17.589 -8.076 8.925 1.00 69.12 100 TYR A O 1
ATOM 761 N N . PHE A 1 101 ? 15.721 -7.822 7.717 1.00 73.25 101 PHE A N 1
ATOM 762 C CA . PHE A 1 101 ? 16.136 -6.575 7.088 1.00 73.25 101 PHE A CA 1
ATOM 763 C C . PHE A 1 101 ? 15.266 -5.422 7.580 1.00 73.25 101 PHE A C 1
ATOM 765 O O . PHE A 1 101 ? 14.079 -5.357 7.263 1.00 73.25 101 PHE A O 1
ATOM 772 N N . GLY A 1 102 ? 15.872 -4.479 8.303 1.00 77.44 102 GLY A N 1
ATOM 773 C CA . GLY A 1 102 ? 15.157 -3.351 8.896 1.00 77.44 102 GLY A CA 1
ATOM 774 C C . GLY A 1 102 ? 14.493 -3.724 10.221 1.00 77.44 102 GLY A C 1
ATOM 775 O O . GLY A 1 102 ? 15.073 -4.440 11.031 1.00 77.44 102 GLY A O 1
ATOM 776 N N . THR A 1 103 ? 13.296 -3.198 10.470 1.00 69.94 103 THR A N 1
ATOM 777 C CA . THR A 1 103 ? 12.523 -3.507 11.677 1.00 69.94 103 THR A CA 1
ATOM 778 C C . THR A 1 103 ? 11.680 -4.764 11.477 1.00 69.94 103 THR A C 1
ATOM 780 O O . THR A 1 103 ? 11.191 -5.020 10.379 1.00 69.94 103 THR A O 1
ATOM 783 N N . PHE A 1 104 ? 11.472 -5.534 12.550 1.00 69.38 104 PHE A N 1
ATOM 784 C CA . PHE A 1 104 ? 10.550 -6.672 12.551 1.00 69.38 104 PHE A CA 1
ATOM 785 C C . PHE A 1 104 ? 9.106 -6.158 12.501 1.00 69.38 104 PHE A C 1
ATOM 787 O O . PHE A 1 104 ? 8.466 -5.961 13.530 1.00 69.38 104 PHE A O 1
ATOM 794 N N . LYS A 1 105 ? 8.639 -5.829 11.295 1.00 72.19 105 LYS A N 1
ATOM 795 C CA . LYS A 1 105 ? 7.274 -5.379 11.020 1.00 72.19 105 LYS A CA 1
ATOM 796 C C . LYS A 1 105 ? 6.786 -6.006 9.725 1.00 72.19 105 LYS A C 1
ATOM 798 O O . LYS A 1 105 ? 7.485 -5.969 8.712 1.00 72.19 105 LYS A O 1
ATOM 803 N N . TYR A 1 106 ? 5.565 -6.518 9.747 1.00 68.56 106 TYR A N 1
ATOM 804 C CA . TYR A 1 106 ? 4.883 -6.996 8.553 1.00 68.56 106 TYR A CA 1
ATOM 805 C C . TYR A 1 106 ? 3.896 -5.921 8.103 1.00 68.56 106 TYR A C 1
ATOM 807 O O . TYR A 1 106 ? 3.041 -5.487 8.865 1.00 68.56 106 TYR A O 1
ATOM 815 N N . LEU A 1 107 ? 4.069 -5.436 6.873 1.00 64.69 107 LEU A N 1
ATOM 816 C CA . LEU A 1 107 ? 3.215 -4.394 6.291 1.00 64.69 107 LEU A CA 1
ATOM 817 C C . LEU A 1 107 ? 1.902 -4.969 5.734 1.00 64.69 107 LEU A C 1
ATOM 819 O O . LEU A 1 107 ? 0.911 -4.245 5.648 1.00 64.69 107 LEU A O 1
ATOM 823 N N . TRP A 1 108 ? 1.929 -6.238 5.323 1.00 72.00 108 TRP A N 1
ATOM 824 C CA . TRP A 1 108 ? 0.827 -7.010 4.749 1.00 72.00 108 TRP A CA 1
ATOM 825 C C . TRP A 1 108 ? 1.121 -8.511 4.886 1.00 72.00 108 TRP A C 1
ATOM 827 O O . TRP A 1 108 ? 2.264 -8.901 5.149 1.00 72.00 108 TRP A O 1
ATOM 837 N N . GLY A 1 109 ? 0.105 -9.353 4.681 1.00 72.56 109 GLY A N 1
ATOM 838 C CA . GLY A 1 109 ? 0.267 -10.806 4.704 1.00 72.56 109 GLY A CA 1
ATOM 839 C C . GLY A 1 109 ? 1.154 -11.331 3.570 1.00 72.56 109 GLY A C 1
ATOM 840 O O . GLY A 1 109 ? 1.227 -10.782 2.475 1.00 72.56 109 GLY A O 1
ATOM 841 N N . ASN A 1 110 ? 1.842 -12.439 3.804 1.00 75.88 110 ASN A N 1
ATOM 842 C CA . ASN A 1 110 ? 2.762 -13.050 2.838 1.00 75.88 110 ASN A CA 1
ATOM 843 C C . ASN A 1 110 ? 2.073 -13.949 1.793 1.00 75.88 110 ASN A C 1
ATOM 845 O O . ASN A 1 110 ? 2.759 -14.602 1.009 1.00 75.88 110 ASN A O 1
ATOM 849 N N . ILE A 1 111 ? 0.740 -13.976 1.770 1.00 82.75 111 ILE A N 1
ATOM 850 C CA . ILE A 1 111 ? -0.059 -14.745 0.814 1.00 82.75 111 ILE A CA 1
ATOM 851 C C . ILE A 1 111 ? -0.845 -13.816 -0.124 1.00 82.75 111 ILE A C 1
ATOM 853 O O . ILE A 1 111 ? -1.071 -12.646 0.208 1.00 82.75 111 ILE A O 1
ATOM 857 N N . PRO A 1 112 ? -1.242 -14.285 -1.319 1.00 87.00 112 PRO A N 1
ATOM 858 C CA . PRO A 1 112 ? -2.233 -13.598 -2.140 1.00 87.00 112 PRO A CA 1
ATOM 859 C C . PRO A 1 112 ? -3.563 -13.441 -1.398 1.00 87.00 112 PRO A C 1
ATOM 861 O O . PRO A 1 112 ? -3.871 -14.220 -0.500 1.00 87.00 112 PRO A O 1
ATOM 864 N N . ALA A 1 113 ? -4.358 -12.454 -1.813 1.00 91.56 113 ALA A N 1
ATOM 865 C CA . ALA A 1 113 ? -5.729 -12.327 -1.339 1.00 91.56 113 ALA A CA 1
ATOM 866 C C . ALA A 1 113 ? -6.525 -13.572 -1.748 1.00 91.56 113 ALA A C 1
ATOM 868 O O . ALA A 1 113 ? -6.540 -13.933 -2.928 1.00 91.56 113 ALA A O 1
ATOM 869 N N . VAL A 1 114 ? -7.180 -14.211 -0.787 1.00 91.94 114 VAL A N 1
ATOM 870 C CA . VAL A 1 114 ? -8.026 -15.382 -1.017 1.00 91.94 114 VAL A CA 1
ATOM 871 C C . VAL A 1 114 ? -9.453 -15.081 -0.588 1.00 91.94 114 VAL A C 1
ATOM 873 O O . VAL A 1 114 ? -9.685 -14.416 0.420 1.00 91.94 114 VAL A O 1
ATOM 876 N N . ASP A 1 115 ? -10.407 -15.576 -1.372 1.00 94.88 115 ASP A N 1
ATOM 877 C CA . ASP A 1 115 ? -11.788 -15.688 -0.921 1.00 94.88 115 ASP A CA 1
ATOM 878 C C . ASP A 1 115 ? -11.855 -16.839 0.089 1.00 94.88 115 ASP A C 1
ATOM 880 O O . ASP A 1 115 ? -11.656 -18.005 -0.274 1.00 94.88 115 ASP A O 1
ATOM 884 N N . ILE A 1 116 ? -12.039 -16.489 1.364 1.00 93.69 116 ILE A N 1
ATOM 885 C CA . ILE A 1 116 ? -12.133 -17.449 2.470 1.00 93.69 116 ILE A CA 1
ATOM 886 C C . ILE A 1 116 ? -13.562 -17.949 2.681 1.00 93.69 116 ILE A C 1
ATOM 888 O O . ILE A 1 116 ? -13.742 -18.935 3.386 1.00 93.69 116 ILE A O 1
ATOM 892 N N . VAL A 1 117 ? -14.558 -17.283 2.089 1.00 94.88 117 VAL A N 1
ATOM 893 C CA . VAL A 1 117 ? -15.972 -17.639 2.239 1.00 94.88 117 VAL A CA 1
ATOM 894 C C . VAL A 1 117 ? -16.370 -18.609 1.139 1.00 94.88 117 VAL A C 1
ATOM 896 O O . VAL A 1 117 ? -16.906 -19.666 1.448 1.00 94.88 117 VAL A O 1
ATOM 899 N N . LYS A 1 118 ? -16.074 -18.284 -0.131 1.00 95.06 118 LYS A N 1
ATOM 900 C CA . LYS A 1 118 ? -16.481 -19.067 -1.315 1.00 95.06 118 LYS A CA 1
ATOM 901 C C . LYS A 1 118 ? -17.944 -19.509 -1.228 1.00 95.06 118 LYS A C 1
ATOM 903 O O . LYS A 1 118 ? -18.265 -20.691 -1.352 1.00 95.06 118 LYS A O 1
ATOM 908 N N . LEU A 1 119 ? -18.823 -18.540 -0.949 1.00 94.69 119 LEU A N 1
ATOM 909 C CA . LEU A 1 119 ? -20.196 -18.806 -0.502 1.00 94.69 119 LEU A CA 1
ATOM 910 C C . LEU A 1 119 ? -20.961 -19.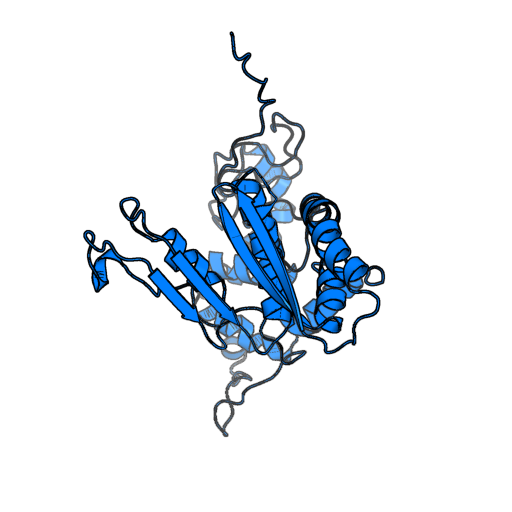703 -1.484 1.00 94.69 119 LEU A C 1
ATOM 912 O O . LEU A 1 119 ? -21.721 -20.585 -1.094 1.00 94.69 119 LEU A O 1
ATOM 916 N N . ARG A 1 120 ? -20.756 -19.486 -2.788 1.00 91.50 120 ARG A N 1
ATOM 917 C CA . ARG A 1 120 ? -21.423 -20.255 -3.843 1.00 91.50 120 ARG A CA 1
ATOM 918 C C . ARG A 1 120 ? -20.984 -21.719 -3.847 1.00 91.50 120 ARG A C 1
ATOM 920 O O . ARG A 1 120 ? -21.809 -22.584 -4.125 1.00 91.50 120 ARG A O 1
ATOM 927 N N . GLU A 1 121 ? -19.709 -21.983 -3.603 1.00 94.38 121 GLU A N 1
ATOM 928 C CA . GLU A 1 121 ? -19.110 -23.314 -3.652 1.00 94.38 121 GLU A CA 1
ATOM 929 C C . GLU A 1 121 ? -19.310 -24.100 -2.352 1.00 94.38 121 GLU A C 1
ATOM 931 O O . GLU A 1 121 ? -19.428 -25.323 -2.407 1.00 94.38 121 GLU A O 1
ATOM 936 N N . ASN A 1 122 ? -19.349 -23.415 -1.209 1.00 94.31 122 ASN A N 1
ATOM 937 C CA . ASN A 1 122 ? -19.425 -24.039 0.109 1.00 94.31 122 ASN A CA 1
ATOM 938 C C . ASN A 1 122 ? -20.878 -24.191 0.593 1.00 94.31 122 ASN A C 1
ATOM 940 O O . ASN A 1 122 ? -21.338 -25.310 0.819 1.00 94.31 122 ASN A O 1
ATOM 944 N N . GLU A 1 123 ? -21.618 -23.089 0.732 1.00 92.44 123 GLU A N 1
ATOM 945 C CA . GLU A 1 123 ? -22.995 -23.078 1.252 1.00 92.44 123 GLU A CA 1
ATOM 946 C C . GLU A 1 123 ? -24.062 -23.084 0.145 1.00 92.44 123 GLU A C 1
ATOM 948 O O . GLU A 1 123 ? -25.214 -23.463 0.378 1.00 92.44 123 GLU A O 1
ATOM 953 N N . GLY A 1 124 ? -23.684 -22.693 -1.072 1.00 89.06 124 GLY A N 1
ATOM 954 C CA . GLY A 1 124 ? -24.559 -22.645 -2.236 1.00 89.06 124 GLY A CA 1
ATOM 955 C C . GLY A 1 124 ? -25.264 -21.301 -2.429 1.00 89.06 124 GLY A C 1
ATOM 956 O O . GLY A 1 124 ? -25.398 -20.473 -1.533 1.00 89.06 124 GLY A O 1
ATOM 957 N N . VAL A 1 125 ? -25.794 -21.091 -3.637 1.00 85.00 125 VAL A N 1
ATOM 958 C CA . VAL A 1 125 ? -26.488 -19.842 -4.025 1.00 85.00 125 VAL A CA 1
ATOM 959 C C . VAL A 1 125 ? -27.802 -19.580 -3.277 1.00 85.00 125 VAL A C 1
ATOM 961 O O . VAL A 1 125 ? -28.366 -18.501 -3.408 1.00 85.00 125 VAL A O 1
ATOM 964 N N . ARG A 1 126 ? -28.309 -20.567 -2.529 1.00 88.00 126 ARG A N 1
ATOM 965 C CA . ARG A 1 126 ? -29.545 -20.480 -1.732 1.00 88.00 126 ARG A CA 1
ATOM 966 C C . ARG A 1 126 ? -29.269 -20.260 -0.243 1.00 88.00 126 ARG A C 1
ATOM 968 O O . ARG A 1 126 ? -30.115 -20.567 0.590 1.00 88.00 126 ARG A O 1
ATOM 975 N N . PHE A 1 127 ? -28.064 -19.825 0.112 1.00 93.00 127 PHE A N 1
ATOM 976 C CA . PHE A 1 127 ? -27.740 -19.529 1.497 1.00 93.00 127 PHE A CA 1
ATOM 977 C C . PHE A 1 127 ? -28.461 -18.250 1.951 1.00 93.00 127 PHE A C 1
ATOM 979 O O . PHE A 1 127 ? -28.181 -17.162 1.451 1.00 93.00 127 PHE A O 1
ATOM 986 N N . GLU A 1 128 ? -29.392 -18.401 2.896 1.00 92.19 128 GLU A N 1
ATOM 987 C CA . GLU A 1 128 ? -30.325 -17.345 3.330 1.00 92.19 128 GLU A CA 1
ATOM 988 C C . GLU A 1 128 ? -30.087 -16.862 4.777 1.00 92.19 128 GLU A C 1
ATOM 990 O O . GLU A 1 128 ? -30.979 -16.329 5.441 1.00 92.19 128 GLU A O 1
ATOM 995 N N . ARG A 1 129 ? -28.892 -17.101 5.327 1.00 94.94 129 ARG A N 1
ATOM 996 C CA . ARG A 1 129 ? -28.539 -16.707 6.701 1.00 94.94 129 ARG A CA 1
ATOM 997 C C . ARG A 1 129 ? -27.506 -15.592 6.692 1.00 94.94 129 ARG A C 1
ATOM 999 O O . ARG A 1 129 ? -26.768 -15.448 5.729 1.00 94.94 129 ARG A O 1
ATOM 1006 N N . ASN A 1 130 ? -27.434 -14.852 7.797 1.00 96.06 130 ASN A N 1
ATOM 1007 C CA . ASN A 1 130 ? -26.365 -13.885 8.030 1.00 96.06 130 ASN A CA 1
ATOM 1008 C C . ASN A 1 130 ? -24.995 -14.581 8.071 1.00 96.06 130 ASN A C 1
ATOM 1010 O O . ASN A 1 130 ? -24.888 -15.740 8.490 1.00 96.06 130 ASN A O 1
ATOM 1014 N N . LEU A 1 131 ? -23.958 -13.848 7.671 1.00 95.81 131 LEU A N 1
ATOM 1015 C CA . LEU A 1 131 ? -22.577 -14.309 7.635 1.00 95.81 131 LEU A CA 1
ATOM 1016 C C . LEU A 1 131 ? -21.764 -13.586 8.710 1.00 95.81 131 LEU A C 1
ATOM 1018 O O . LEU A 1 131 ? -21.566 -12.375 8.633 1.00 95.81 131 LEU A O 1
ATOM 1022 N N . ASP A 1 132 ? -21.246 -14.343 9.672 1.00 95.88 132 ASP A N 1
ATOM 1023 C CA . ASP A 1 132 ? -20.381 -13.832 10.733 1.00 95.88 132 ASP A CA 1
ATOM 1024 C C . ASP A 1 132 ? -18.951 -14.353 10.538 1.00 95.88 132 ASP A C 1
ATOM 1026 O O . ASP A 1 132 ? -18.680 -15.547 10.675 1.00 95.88 132 ASP A O 1
ATOM 1030 N N . LEU A 1 133 ? -18.018 -13.456 10.216 1.00 95.19 133 LEU A N 1
ATOM 1031 C CA . LEU A 1 133 ? -16.610 -13.770 9.984 1.00 95.19 133 LEU A CA 1
ATOM 1032 C C . LEU A 1 133 ? -15.754 -13.285 11.154 1.00 95.19 133 LEU A C 1
ATOM 1034 O O . LEU A 1 133 ? -15.643 -12.085 11.409 1.00 95.19 133 LEU A O 1
ATOM 1038 N N . LEU A 1 134 ? -15.090 -14.221 11.832 1.00 95.19 134 LEU A N 1
ATOM 1039 C CA . LEU A 1 134 ? -14.104 -13.933 12.872 1.00 95.19 134 LEU A CA 1
ATOM 1040 C C . LEU A 1 134 ? -12.699 -14.256 12.350 1.00 95.19 134 LEU A C 1
ATOM 1042 O O . LEU A 1 134 ? -12.386 -15.411 12.072 1.00 95.19 134 LEU A O 1
ATOM 1046 N N . LEU A 1 135 ? -11.845 -13.237 12.247 1.00 92.62 135 LEU A N 1
ATOM 1047 C CA . LEU A 1 135 ? -10.450 -13.323 11.805 1.00 92.62 135 LEU A CA 1
ATOM 1048 C C . LEU A 1 135 ? -9.503 -12.939 12.959 1.00 92.62 135 LEU A C 1
ATOM 1050 O O . LEU A 1 135 ? -8.970 -11.822 12.991 1.00 92.62 135 LEU A O 1
ATOM 1054 N N . PRO A 1 136 ? -9.305 -13.832 13.947 1.00 90.62 136 PRO A N 1
ATOM 1055 C CA . PRO A 1 136 ? -8.499 -13.528 15.115 1.00 90.62 136 PRO A CA 1
ATOM 1056 C C . PRO A 1 136 ? -7.012 -13.555 14.750 1.00 90.62 136 PRO A C 1
ATOM 1058 O O . PRO A 1 136 ? -6.534 -14.507 14.136 1.00 90.62 136 PRO A O 1
ATOM 1061 N N . ALA A 1 137 ? -6.278 -12.514 15.141 1.00 87.81 137 ALA A N 1
ATOM 1062 C CA . ALA A 1 137 ? -4.857 -12.340 14.841 1.00 87.81 137 ALA A CA 1
ATOM 1063 C C . ALA A 1 137 ? -4.526 -12.455 13.337 1.00 87.81 137 ALA A C 1
ATOM 1065 O O . ALA A 1 137 ? -3.445 -12.907 12.962 1.00 87.81 137 ALA A O 1
ATOM 1066 N N . SER A 1 138 ? -5.468 -12.054 12.477 1.00 85.50 138 SER A N 1
ATOM 1067 C CA . SER A 1 138 ? -5.324 -12.057 11.022 1.00 85.50 138 SER A CA 1
ATOM 1068 C C . SER A 1 138 ? -5.712 -10.686 10.473 1.00 85.50 138 SER A C 1
ATOM 1070 O O . SER A 1 138 ? -6.819 -10.461 9.985 1.00 85.50 138 SER A O 1
ATOM 1072 N N . GLY A 1 139 ? -4.783 -9.734 10.580 1.00 84.75 139 GLY A N 1
ATOM 1073 C CA . GLY A 1 139 ? -4.987 -8.353 10.151 1.00 84.75 139 GLY A CA 1
ATOM 1074 C C . GLY A 1 139 ? -4.915 -8.125 8.641 1.00 84.75 139 GLY A C 1
ATOM 1075 O O . GLY A 1 139 ? -4.871 -6.975 8.215 1.00 84.75 139 GLY A O 1
ATOM 1076 N N . ASP A 1 140 ? -4.876 -9.163 7.804 1.00 88.25 140 ASP A N 1
ATOM 1077 C CA . ASP A 1 140 ? -4.776 -8.981 6.355 1.00 88.25 140 ASP A CA 1
ATOM 1078 C C . ASP A 1 140 ? -6.135 -8.665 5.723 1.00 88.25 140 ASP A C 1
ATOM 1080 O O . ASP A 1 140 ? -6.898 -9.550 5.321 1.00 88.25 140 ASP A O 1
ATOM 1084 N N . LEU A 1 141 ? -6.418 -7.369 5.589 1.00 91.19 141 LEU A N 1
ATOM 1085 C CA . LEU A 1 141 ? -7.684 -6.873 5.057 1.00 91.19 141 LEU A CA 1
ATOM 1086 C C . LEU A 1 141 ? -7.951 -7.319 3.609 1.00 91.19 141 LEU A C 1
ATOM 1088 O O . LEU A 1 141 ? -9.098 -7.304 3.170 1.00 91.19 141 LEU A O 1
ATOM 1092 N N . ARG A 1 142 ? -6.936 -7.765 2.857 1.00 92.00 142 ARG A N 1
ATOM 1093 C CA . ARG A 1 142 ? -7.115 -8.201 1.462 1.00 92.00 142 ARG A CA 1
ATOM 1094 C C . ARG A 1 142 ? -8.010 -9.430 1.351 1.00 92.00 142 ARG A C 1
ATOM 1096 O O . ARG A 1 142 ? -8.778 -9.521 0.400 1.00 92.00 142 ARG A O 1
ATOM 1103 N N . ASN A 1 143 ? -7.948 -10.340 2.324 1.00 91.81 143 ASN A N 1
ATOM 1104 C CA . ASN A 1 143 ? -8.824 -11.514 2.361 1.00 91.81 143 ASN A CA 1
ATOM 1105 C C . ASN A 1 143 ? -10.272 -11.109 2.644 1.00 91.81 143 ASN A C 1
ATOM 1107 O O . ASN A 1 143 ? -11.189 -11.628 2.015 1.00 91.81 143 ASN A O 1
ATOM 1111 N N . VAL A 1 144 ? -10.478 -10.130 3.530 1.00 93.06 144 VAL A N 1
ATOM 1112 C CA . VAL A 1 144 ? -11.807 -9.575 3.823 1.00 93.06 144 VAL A CA 1
ATOM 1113 C C . VAL A 1 144 ? -12.383 -8.890 2.585 1.00 93.06 144 VAL A C 1
ATOM 1115 O O . VAL A 1 144 ? -13.495 -9.209 2.177 1.00 93.06 144 VAL A O 1
ATOM 1118 N N . ILE A 1 145 ? -11.606 -8.009 1.944 1.00 92.69 145 ILE A N 1
ATOM 1119 C CA . ILE A 1 145 ? -12.015 -7.306 0.718 1.00 92.69 145 ILE A CA 1
ATOM 1120 C C . ILE A 1 145 ? -12.353 -8.309 -0.389 1.00 92.69 145 ILE A C 1
ATOM 1122 O O . ILE A 1 145 ? -13.406 -8.190 -1.011 1.00 92.69 145 ILE A O 1
ATOM 1126 N N . MET A 1 146 ? -11.491 -9.306 -0.621 1.00 94.88 146 MET A N 1
ATOM 1127 C CA . MET A 1 146 ? -11.726 -10.340 -1.631 1.00 94.88 146 MET A CA 1
ATOM 1128 C C . MET A 1 146 ? -13.000 -11.129 -1.334 1.00 94.88 146 MET A C 1
ATOM 1130 O O . MET A 1 146 ? -13.815 -11.309 -2.228 1.00 94.88 146 MET A O 1
ATOM 1134 N N . SER A 1 147 ? -13.189 -11.570 -0.091 1.00 95.00 147 SER A N 1
ATOM 1135 C CA . SER A 1 147 ? -14.320 -12.430 0.270 1.00 95.00 147 SER A CA 1
ATOM 1136 C C . SER A 1 147 ? -15.650 -11.688 0.201 1.00 95.00 147 SER A C 1
ATOM 1138 O O . SER A 1 147 ? -16.593 -12.190 -0.398 1.00 95.00 147 SER A O 1
ATOM 1140 N N . ILE A 1 148 ? -15.719 -10.460 0.732 1.00 93.50 148 ILE A N 1
ATOM 1141 C CA . ILE A 1 148 ? -16.928 -9.628 0.636 1.00 93.50 148 ILE A CA 1
ATOM 1142 C C . ILE A 1 148 ? -17.210 -9.270 -0.828 1.00 93.50 148 ILE A C 1
ATOM 1144 O O . ILE A 1 148 ? -18.341 -9.392 -1.288 1.00 93.50 148 ILE A O 1
ATOM 1148 N N . GLY A 1 149 ? -16.182 -8.876 -1.587 1.00 93.19 149 GLY A N 1
ATOM 1149 C CA . GLY A 1 149 ? -16.320 -8.510 -2.999 1.00 93.19 149 GLY A CA 1
ATOM 1150 C C . GLY A 1 149 ? -16.674 -9.679 -3.927 1.00 93.19 149 GLY A C 1
ATOM 1151 O O . GLY A 1 149 ? -17.062 -9.447 -5.071 1.00 93.19 149 GLY A O 1
ATOM 1152 N N . LYS A 1 150 ? -16.534 -10.925 -3.460 1.00 94.81 150 LYS A N 1
ATOM 1153 C CA . LYS A 1 150 ? -16.897 -12.150 -4.186 1.00 94.81 150 LYS A CA 1
ATOM 1154 C C . LYS A 1 150 ? -18.230 -12.749 -3.751 1.00 94.81 150 LYS A C 1
ATOM 1156 O O . LYS A 1 150 ? -18.646 -13.743 -4.349 1.00 94.81 150 LYS A O 1
ATOM 1161 N N . LEU A 1 151 ? -18.918 -12.150 -2.777 1.00 94.38 151 LEU A N 1
ATOM 1162 C CA . LEU A 1 151 ? -20.254 -12.603 -2.409 1.00 94.38 151 LEU A CA 1
ATOM 1163 C C . LEU A 1 151 ? -21.191 -12.545 -3.631 1.00 94.38 151 LEU A C 1
ATOM 1165 O O . LEU A 1 151 ? -21.137 -11.580 -4.401 1.00 94.38 151 LEU A O 1
ATOM 1169 N N . PRO A 1 152 ? -22.045 -13.566 -3.835 1.00 92.25 152 PRO A N 1
ATOM 1170 C CA . PRO A 1 152 ? -23.016 -13.568 -4.922 1.00 92.25 152 PRO A CA 1
ATOM 1171 C C . PRO A 1 152 ? -23.925 -12.338 -4.856 1.00 92.25 152 PRO A C 1
ATOM 1173 O O . PRO A 1 152 ? -24.338 -11.920 -3.776 1.00 92.25 152 PRO A O 1
ATOM 1176 N N . GLN A 1 153 ? -24.287 -11.775 -6.009 1.00 90.12 153 GLN A N 1
ATOM 1177 C CA . GLN A 1 153 ? -25.142 -10.584 -6.067 1.00 90.12 153 GLN A CA 1
ATOM 1178 C C . GLN A 1 153 ? -26.530 -10.837 -5.451 1.00 90.12 153 GLN A C 1
ATOM 1180 O O . GLN A 1 153 ? -27.184 -9.902 -4.979 1.00 90.12 153 GLN A O 1
ATOM 1185 N N . GLU A 1 154 ? -26.972 -12.093 -5.456 1.00 90.12 154 GLU A N 1
ATOM 1186 C CA . GLU A 1 154 ? -28.224 -12.584 -4.887 1.00 90.12 154 GLU A CA 1
ATOM 1187 C C . GLU A 1 154 ? -28.212 -12.623 -3.352 1.00 90.12 154 GLU A C 1
ATOM 1189 O O . GLU A 1 154 ? -29.277 -12.622 -2.741 1.00 90.12 154 GLU A O 1
ATOM 1194 N N . TYR A 1 155 ? -27.037 -12.615 -2.719 1.00 92.75 155 TYR A N 1
ATOM 1195 C CA . TYR A 1 155 ? -26.922 -12.639 -1.266 1.00 92.75 155 TYR A CA 1
ATOM 1196 C C . TYR A 1 155 ? -27.271 -11.261 -0.680 1.00 92.75 155 TYR A C 1
ATOM 1198 O O . TYR A 1 155 ? -26.570 -10.275 -0.917 1.00 92.75 155 TYR A O 1
ATOM 1206 N N . LYS A 1 156 ? -28.387 -11.181 0.059 1.00 90.56 156 LYS A N 1
ATOM 1207 C CA . LYS A 1 156 ? -28.952 -9.936 0.625 1.00 90.56 156 LYS A CA 1
ATOM 1208 C C . LYS A 1 156 ? -29.014 -9.917 2.158 1.00 90.56 156 LYS A C 1
ATOM 1210 O O . LYS A 1 156 ? -29.723 -9.088 2.720 1.00 90.56 156 LYS A O 1
ATOM 1215 N N . HIS A 1 157 ? -28.305 -10.829 2.817 1.00 93.31 157 HIS A N 1
ATOM 1216 C CA . HIS A 1 157 ? -28.285 -10.939 4.277 1.00 93.31 157 HIS A CA 1
ATOM 1217 C C . HIS A 1 157 ? -27.097 -10.193 4.884 1.00 93.31 157 HIS A C 1
ATOM 1219 O O . HIS A 1 157 ? -26.159 -9.812 4.177 1.00 93.31 157 HIS A O 1
ATOM 1225 N N . ASP A 1 158 ? -27.132 -9.993 6.201 1.00 94.38 158 ASP A N 1
ATOM 1226 C CA . ASP A 1 158 ? -26.102 -9.218 6.886 1.00 94.38 158 ASP A CA 1
ATOM 1227 C C . ASP A 1 158 ? -24.747 -9.932 6.844 1.00 94.38 158 ASP A C 1
ATOM 1229 O O . ASP A 1 158 ? -24.655 -11.165 6.893 1.00 94.38 158 ASP A O 1
ATOM 1233 N N . VAL A 1 159 ? -23.684 -9.130 6.779 1.00 95.31 159 VAL A N 1
ATOM 1234 C CA . VAL A 1 159 ? -22.300 -9.590 6.893 1.00 95.31 159 VAL A CA 1
ATOM 1235 C C . VAL A 1 159 ? -21.638 -8.850 8.043 1.00 95.31 159 VAL A C 1
ATOM 1237 O O . VAL A 1 159 ? -21.480 -7.629 8.001 1.00 95.31 159 VAL A O 1
ATOM 1240 N N . SER A 1 160 ? -21.221 -9.595 9.057 1.00 96.56 160 SER A N 1
ATOM 1241 C CA . SER A 1 160 ? -20.438 -9.093 10.177 1.00 96.56 160 SER A CA 1
ATOM 1242 C C . SER A 1 160 ? -19.010 -9.598 10.055 1.00 96.56 160 SER A C 1
ATOM 1244 O O . SER A 1 160 ? -18.781 -10.791 9.865 1.00 96.56 160 SER A O 1
ATOM 1246 N N . VAL A 1 161 ? -18.032 -8.699 10.169 1.00 95.88 161 VAL A N 1
ATOM 1247 C CA . VAL A 1 161 ? -16.613 -9.068 10.153 1.00 95.88 161 VAL A CA 1
ATOM 1248 C C . VAL A 1 161 ? -15.918 -8.491 11.373 1.00 95.88 161 VAL A C 1
ATOM 1250 O O . VAL A 1 161 ? -15.914 -7.279 11.593 1.00 95.88 161 VAL A O 1
ATOM 1253 N N . VAL A 1 162 ? -15.284 -9.365 12.148 1.00 95.56 162 VAL A N 1
ATOM 1254 C CA . VAL A 1 162 ? -14.453 -9.007 13.295 1.00 95.56 162 VAL A CA 1
ATOM 1255 C C . VAL A 1 162 ? -13.037 -9.486 13.021 1.00 95.56 162 VAL A C 1
ATOM 1257 O O . VAL A 1 162 ? -12.792 -10.683 12.908 1.00 95.56 162 VAL A O 1
ATOM 1260 N N . LEU A 1 163 ? -12.095 -8.550 12.938 1.00 94.12 163 LEU A N 1
ATOM 1261 C CA . LEU A 1 163 ? -10.676 -8.840 12.758 1.00 94.12 163 LEU A CA 1
ATOM 1262 C C . LEU A 1 163 ? -9.828 -8.048 13.751 1.00 94.12 163 LEU A C 1
ATOM 1264 O O . LEU A 1 163 ? -10.159 -6.914 14.105 1.00 94.12 163 LEU A O 1
ATOM 1268 N N . ASN A 1 164 ? -8.719 -8.636 14.188 1.00 92.44 164 ASN A N 1
ATOM 1269 C CA . ASN A 1 164 ? -7.712 -7.958 14.996 1.00 92.44 164 ASN A CA 1
ATOM 1270 C C . ASN A 1 164 ? -6.300 -8.401 14.606 1.00 92.44 164 ASN A C 1
ATOM 1272 O O . ASN A 1 164 ? -6.099 -9.433 13.969 1.00 92.44 164 ASN A O 1
ATOM 1276 N N . ASP A 1 165 ? -5.318 -7.612 15.028 1.00 92.25 165 ASP A N 1
ATOM 1277 C CA . ASP A 1 165 ? -3.906 -7.928 14.868 1.00 92.25 165 ASP A CA 1
ATOM 1278 C C . ASP A 1 165 ? -3.139 -7.511 16.128 1.00 92.25 165 ASP A C 1
ATOM 1280 O O . ASP A 1 165 ? -3.554 -6.599 16.851 1.00 92.25 165 ASP A O 1
ATOM 1284 N N . LYS A 1 166 ? -2.024 -8.192 16.400 1.00 90.06 166 LYS A N 1
ATOM 1285 C CA . LYS A 1 166 ? -1.105 -7.828 17.483 1.00 90.06 166 LYS A CA 1
ATOM 1286 C C . LYS A 1 166 ? -0.323 -6.563 17.123 1.00 90.06 166 LYS A C 1
ATOM 1288 O O . LYS A 1 166 ? -0.038 -5.742 17.996 1.00 90.06 166 LYS A O 1
ATOM 1293 N N . GLU A 1 167 ? 0.004 -6.396 15.845 1.00 90.31 167 GLU A N 1
ATOM 1294 C CA . GLU A 1 167 ? 0.769 -5.265 15.345 1.00 90.31 167 GLU A CA 1
ATOM 1295 C C . GLU A 1 167 ? -0.155 -4.074 15.079 1.00 90.31 167 GLU A C 1
ATOM 1297 O O . GLU A 1 167 ? -0.920 -4.036 14.115 1.00 90.31 167 GLU A O 1
ATOM 1302 N N . PHE A 1 168 ? -0.049 -3.047 15.927 1.00 92.44 168 PHE A N 1
ATOM 1303 C CA . PHE A 1 168 ? -0.870 -1.839 15.805 1.00 92.44 168 PHE A CA 1
ATOM 1304 C C . PHE A 1 168 ? -0.777 -1.186 14.421 1.00 92.44 168 PHE A C 1
ATOM 1306 O O . PHE A 1 168 ? -1.777 -0.669 13.939 1.00 92.44 168 PHE A O 1
ATOM 1313 N N . ASP A 1 169 ? 0.392 -1.200 13.778 1.00 91.38 169 ASP A N 1
ATOM 1314 C CA . ASP A 1 169 ? 0.561 -0.541 12.479 1.00 91.38 169 ASP A CA 1
ATOM 1315 C C . ASP A 1 169 ? -0.294 -1.217 11.385 1.00 91.38 169 ASP A C 1
ATOM 1317 O O . ASP A 1 169 ? -0.771 -0.537 10.476 1.00 91.38 169 ASP A O 1
ATOM 1321 N N . VAL A 1 170 ? -0.557 -2.527 11.508 1.00 91.81 170 VAL A N 1
ATOM 1322 C CA . VAL A 1 170 ? -1.489 -3.266 10.638 1.00 91.81 170 VAL A CA 1
ATOM 1323 C C . VAL A 1 170 ? -2.926 -2.825 10.916 1.00 91.81 170 VAL A C 1
ATOM 1325 O O . VAL A 1 170 ? -3.648 -2.452 9.992 1.00 91.81 170 VAL A O 1
ATOM 1328 N N . VAL A 1 171 ? -3.327 -2.780 12.192 1.00 93.69 171 VAL A N 1
ATOM 1329 C CA . VAL A 1 171 ? -4.669 -2.323 12.597 1.00 93.69 171 VAL A CA 1
ATOM 1330 C C . VAL A 1 171 ? -4.919 -0.886 12.137 1.00 93.69 171 VAL A C 1
ATOM 1332 O O . VAL A 1 171 ? -5.944 -0.603 11.523 1.00 93.69 171 VAL A O 1
ATOM 1335 N N . ALA A 1 172 ? -3.973 0.018 12.385 1.00 95.00 172 ALA A N 1
ATOM 1336 C CA . ALA A 1 172 ? -4.068 1.422 12.010 1.00 95.00 172 ALA A CA 1
ATOM 1337 C C . ALA A 1 172 ? -4.217 1.593 10.496 1.00 95.00 172 ALA A C 1
ATOM 1339 O O . ALA A 1 172 ? -5.075 2.356 10.051 1.00 95.00 172 ALA A O 1
ATOM 1340 N N . ARG A 1 173 ? -3.443 0.841 9.702 1.00 93.31 173 ARG A N 1
ATOM 1341 C CA . ARG A 1 173 ? -3.581 0.839 8.245 1.00 93.31 173 ARG A CA 1
ATOM 1342 C C . ARG A 1 173 ? -4.965 0.367 7.822 1.00 93.31 173 ARG A C 1
ATOM 1344 O O . ARG A 1 173 ? -5.603 1.069 7.050 1.00 93.31 173 ARG A O 1
ATOM 1351 N N . ASN A 1 174 ? -5.464 -0.743 8.362 1.00 94.19 174 ASN A N 1
ATOM 1352 C CA . ASN A 1 174 ? -6.806 -1.232 8.031 1.00 94.19 174 ASN A CA 1
ATOM 1353 C C . ASN A 1 174 ? -7.887 -0.192 8.333 1.00 94.19 174 ASN A C 1
ATOM 1355 O O . ASN A 1 174 ? -8.770 0.025 7.508 1.00 94.19 174 ASN A O 1
ATOM 1359 N N . VAL A 1 175 ? -7.786 0.496 9.475 1.00 95.50 175 VAL A N 1
ATOM 1360 C CA . VAL A 1 175 ? -8.700 1.591 9.825 1.00 95.50 175 VAL A CA 1
ATOM 1361 C C . VAL A 1 175 ? -8.611 2.725 8.803 1.00 95.50 175 VAL A C 1
ATOM 1363 O O . VAL A 1 175 ? -9.647 3.200 8.351 1.00 95.50 175 VAL A O 1
ATOM 1366 N N . ILE A 1 176 ? -7.407 3.136 8.392 1.00 96.06 176 ILE A N 1
ATOM 1367 C CA . ILE A 1 176 ? -7.224 4.165 7.355 1.00 96.06 176 ILE A CA 1
ATOM 1368 C C . ILE A 1 176 ? -7.874 3.731 6.035 1.00 96.06 176 ILE A C 1
ATOM 1370 O O . ILE A 1 176 ? -8.638 4.502 5.464 1.00 96.06 176 ILE A O 1
ATOM 1374 N N . LEU A 1 177 ? -7.629 2.502 5.568 1.00 95.00 177 LEU A N 1
ATOM 1375 C CA . LEU A 1 177 ? -8.187 2.017 4.300 1.00 95.00 177 LEU A CA 1
ATOM 1376 C C . LEU A 1 177 ? -9.722 1.982 4.329 1.00 95.00 177 LEU A C 1
ATOM 1378 O O . LEU A 1 177 ? -10.370 2.467 3.404 1.00 95.00 177 LEU A O 1
ATOM 1382 N N . LEU A 1 178 ? -10.305 1.465 5.413 1.00 93.69 178 LEU A N 1
ATOM 1383 C CA . LEU A 1 178 ? -11.757 1.420 5.584 1.00 93.69 178 LEU A CA 1
ATOM 1384 C C . LEU A 1 178 ? -12.366 2.825 5.696 1.00 93.69 178 LEU A C 1
ATOM 1386 O O . LEU A 1 178 ? -13.426 3.072 5.128 1.00 93.69 178 LEU A O 1
ATOM 1390 N N . LEU A 1 179 ? -11.690 3.768 6.362 1.00 94.56 179 LEU A N 1
ATOM 1391 C CA . LEU A 1 179 ? -12.130 5.164 6.405 1.00 94.56 179 LEU A CA 1
ATOM 1392 C C . LEU A 1 179 ? -12.045 5.853 5.035 1.00 94.56 179 LEU A C 1
ATOM 1394 O O . LEU A 1 179 ? -12.896 6.688 4.736 1.00 94.56 179 LEU A O 1
ATOM 1398 N N . ILE A 1 180 ? -11.066 5.524 4.187 1.00 95.25 180 ILE A N 1
ATOM 1399 C CA . ILE A 1 180 ? -11.022 6.033 2.805 1.00 95.25 180 ILE A CA 1
ATOM 1400 C C . ILE A 1 180 ? -12.252 5.540 2.039 1.00 95.25 180 ILE A C 1
ATOM 1402 O O . ILE A 1 180 ? -13.006 6.367 1.530 1.00 95.25 180 ILE A O 1
ATOM 1406 N N . PHE A 1 181 ? -12.514 4.227 2.034 1.00 92.06 181 PHE A N 1
ATOM 1407 C CA . PHE A 1 181 ? -13.710 3.661 1.395 1.00 92.06 181 PHE A CA 1
ATOM 1408 C C . PHE A 1 181 ? -15.020 4.242 1.946 1.00 92.06 181 PHE A C 1
ATOM 1410 O O . PHE A 1 181 ? -15.989 4.402 1.214 1.00 92.06 181 PHE A O 1
ATOM 1417 N N . ALA A 1 182 ? -15.046 4.587 3.232 1.00 89.44 182 ALA A N 1
ATOM 1418 C CA . ALA A 1 182 ? -16.198 5.180 3.894 1.00 89.44 182 ALA A CA 1
ATOM 1419 C C . ALA A 1 182 ? -16.473 6.643 3.507 1.00 89.44 182 ALA A C 1
ATOM 1421 O O . ALA A 1 182 ? -17.626 7.078 3.505 1.00 89.44 182 ALA A O 1
ATOM 1422 N N . THR A 1 183 ? -15.419 7.429 3.280 1.00 89.56 183 THR A N 1
ATOM 1423 C CA . THR A 1 183 ? -15.501 8.897 3.187 1.00 89.56 183 THR A CA 1
ATOM 1424 C C . THR A 1 183 ? -15.390 9.424 1.763 1.00 89.56 183 THR A C 1
ATOM 1426 O O . THR A 1 183 ? -15.978 10.462 1.450 1.00 89.56 183 THR A O 1
ATOM 1429 N N . VAL A 1 184 ? -14.659 8.727 0.893 1.00 92.56 184 VAL A N 1
ATOM 1430 C CA . VAL A 1 184 ? -14.477 9.123 -0.503 1.00 92.56 184 VAL A CA 1
ATOM 1431 C C . VAL A 1 184 ? -15.672 8.618 -1.305 1.00 92.56 184 VAL A C 1
ATOM 1433 O O . VAL A 1 184 ? -15.972 7.431 -1.315 1.00 92.56 184 VAL A O 1
ATOM 1436 N N . GLN A 1 185 ? -16.393 9.542 -1.944 1.00 90.00 185 GLN A N 1
ATOM 1437 C CA . GLN A 1 185 ? -17.647 9.212 -2.626 1.00 90.00 185 GLN A CA 1
ATOM 1438 C C . GLN A 1 185 ? -17.430 8.457 -3.937 1.00 90.00 185 GLN A C 1
ATOM 1440 O O . GLN A 1 185 ? -18.236 7.600 -4.285 1.00 90.00 185 GLN A O 1
ATOM 1445 N N . ASP A 1 186 ? -16.373 8.818 -4.657 1.00 92.81 186 ASP A N 1
ATOM 1446 C CA . ASP A 1 186 ? -16.008 8.201 -5.921 1.00 92.81 186 ASP A CA 1
ATOM 1447 C C . ASP A 1 186 ? -15.209 6.917 -5.670 1.00 92.81 186 ASP A C 1
ATOM 1449 O O . ASP A 1 186 ? -14.147 6.945 -5.040 1.00 92.81 186 ASP A O 1
ATOM 1453 N N . ALA A 1 187 ? -15.738 5.786 -6.139 1.00 91.31 187 ALA A N 1
ATOM 1454 C CA . ALA A 1 187 ? -15.171 4.471 -5.856 1.00 91.31 187 ALA A CA 1
ATOM 1455 C C . ALA A 1 187 ? -13.776 4.292 -6.474 1.00 91.31 187 ALA A C 1
ATOM 1457 O O . ALA A 1 187 ? -12.907 3.691 -5.840 1.00 91.31 187 ALA A O 1
ATOM 1458 N N . ASP A 1 188 ? -13.542 4.856 -7.661 1.00 92.19 188 ASP A N 1
ATOM 1459 C CA . ASP A 1 188 ? -12.252 4.766 -8.345 1.00 92.19 188 ASP A CA 1
ATOM 1460 C C . ASP A 1 188 ? -11.183 5.583 -7.609 1.00 92.19 188 ASP A C 1
ATOM 1462 O O . ASP A 1 188 ? -10.092 5.081 -7.342 1.00 92.19 188 ASP A O 1
ATOM 1466 N N . THR A 1 189 ? -11.513 6.802 -7.176 1.00 94.06 189 THR A N 1
ATOM 1467 C CA . THR A 1 189 ? -10.637 7.646 -6.349 1.00 94.06 189 THR A CA 1
ATOM 1468 C C . THR A 1 189 ? -10.339 6.989 -5.001 1.00 94.06 189 THR A C 1
ATOM 1470 O O . THR A 1 189 ? -9.203 7.036 -4.522 1.00 94.06 189 THR A O 1
ATOM 1473 N N . ALA A 1 190 ? -11.338 6.356 -4.376 1.00 94.75 190 ALA A N 1
ATOM 1474 C CA . ALA A 1 190 ? -11.148 5.631 -3.123 1.00 94.75 190 ALA A CA 1
ATOM 1475 C C . ALA A 1 190 ? -10.196 4.442 -3.314 1.00 94.75 190 ALA A C 1
ATOM 1477 O O . ALA A 1 190 ? -9.253 4.277 -2.537 1.00 94.75 190 ALA A O 1
ATOM 1478 N N . ALA A 1 191 ? -10.413 3.641 -4.361 1.00 94.44 191 ALA A N 1
ATOM 1479 C CA . ALA A 1 191 ? -9.587 2.486 -4.689 1.00 94.44 191 ALA A CA 1
ATOM 1480 C C . ALA A 1 191 ? -8.145 2.883 -5.044 1.00 94.44 191 ALA A C 1
ATOM 1482 O O . ALA A 1 191 ? -7.210 2.252 -4.549 1.00 94.44 191 ALA A O 1
ATOM 1483 N N . ASP A 1 192 ? -7.954 3.941 -5.834 1.00 94.94 192 ASP A N 1
ATOM 1484 C CA . ASP A 1 192 ? -6.638 4.481 -6.194 1.00 94.94 192 ASP A CA 1
ATOM 1485 C C . ASP A 1 192 ? -5.876 4.987 -4.957 1.00 94.94 192 ASP A C 1
ATOM 1487 O O . ASP A 1 192 ? -4.730 4.596 -4.706 1.00 94.94 192 ASP A O 1
ATOM 1491 N N . CYS A 1 193 ? -6.549 5.761 -4.097 1.00 96.69 193 CYS A N 1
ATOM 1492 C CA . CYS A 1 193 ? -5.965 6.236 -2.847 1.00 96.69 193 CYS A CA 1
ATOM 1493 C C . CYS A 1 193 ? -5.592 5.071 -1.917 1.00 96.69 193 CYS A C 1
ATOM 1495 O O . CYS A 1 193 ? -4.471 5.035 -1.405 1.00 96.69 193 CYS A O 1
ATOM 1497 N N . VAL A 1 194 ? -6.481 4.083 -1.743 1.00 95.62 194 VAL A N 1
ATOM 1498 C CA . VAL A 1 194 ? -6.208 2.873 -0.950 1.00 95.62 194 VAL A CA 1
ATOM 1499 C C . VAL A 1 194 ? -5.022 2.104 -1.517 1.00 95.62 194 VAL A C 1
ATOM 1501 O O . VAL A 1 194 ? -4.127 1.751 -0.752 1.00 95.62 194 VAL A O 1
ATOM 1504 N N . LEU A 1 195 ? -4.961 1.878 -2.831 1.00 94.81 195 LEU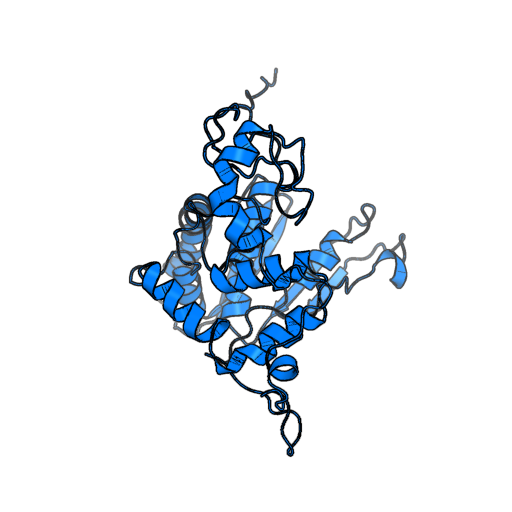 A N 1
ATOM 1505 C CA . LEU A 1 195 ? -3.851 1.180 -3.483 1.00 94.81 195 LEU A CA 1
ATOM 1506 C C . LEU A 1 195 ? -2.517 1.850 -3.149 1.00 94.81 195 LEU A C 1
ATOM 1508 O O . LEU A 1 195 ? -1.555 1.177 -2.768 1.00 94.81 195 LEU A O 1
ATOM 1512 N N . HIS A 1 196 ? -2.462 3.176 -3.239 1.00 95.69 196 HIS A N 1
ATOM 1513 C CA . HIS A 1 196 ? -1.243 3.922 -2.969 1.00 95.69 196 HIS A CA 1
ATOM 1514 C C . HIS A 1 196 ? -0.893 4.003 -1.484 1.00 95.69 196 HIS A C 1
ATOM 1516 O O . HIS A 1 196 ? 0.274 3.809 -1.141 1.00 95.69 196 HIS A O 1
ATOM 1522 N N . VAL A 1 197 ? -1.869 4.197 -0.596 1.00 94.81 197 VAL A N 1
ATOM 1523 C CA . VAL A 1 197 ? -1.655 4.141 0.861 1.00 94.81 197 VAL A CA 1
ATOM 1524 C C . VAL A 1 197 ? -1.180 2.753 1.292 1.00 94.81 197 VAL A C 1
ATOM 1526 O O . VAL A 1 197 ? -0.354 2.637 2.198 1.00 94.81 197 VAL A O 1
ATOM 1529 N N . PHE A 1 198 ? -1.649 1.696 0.631 1.00 91.94 198 PHE A N 1
ATOM 1530 C CA . PHE A 1 198 ? -1.273 0.326 0.960 1.00 91.94 198 PHE A CA 1
ATOM 1531 C C . PHE A 1 198 ? 0.130 -0.029 0.440 1.00 91.94 198 PHE A C 1
ATOM 1533 O O . PHE A 1 198 ? 0.945 -0.573 1.189 1.00 91.94 198 PHE A O 1
ATOM 1540 N N . TYR A 1 199 ? 0.433 0.277 -0.825 1.00 91.62 199 TYR A N 1
ATOM 1541 C CA . TYR A 1 199 ? 1.599 -0.294 -1.511 1.00 91.62 199 TYR A CA 1
ATOM 1542 C C . TYR A 1 199 ? 2.702 0.695 -1.875 1.00 91.62 199 TYR A C 1
ATOM 1544 O O . TYR A 1 199 ? 3.851 0.277 -2.047 1.00 91.62 199 TYR A O 1
ATOM 1552 N N . SER A 1 200 ? 2.394 1.984 -2.007 1.00 94.88 200 SER A N 1
ATOM 1553 C CA . SER A 1 200 ? 3.391 2.980 -2.390 1.00 94.88 200 SER A CA 1
ATOM 1554 C C . SER A 1 200 ? 4.079 3.583 -1.165 1.00 94.88 200 SER A C 1
ATOM 1556 O O . SER A 1 200 ? 3.459 3.884 -0.152 1.00 94.88 200 SER A O 1
ATOM 1558 N N . ALA A 1 201 ? 5.383 3.827 -1.263 1.00 93.75 201 ALA A N 1
ATOM 1559 C CA . ALA A 1 201 ? 6.163 4.535 -0.246 1.00 93.75 201 ALA A CA 1
ATOM 1560 C C . ALA A 1 201 ? 5.943 6.057 -0.275 1.00 93.75 201 ALA A C 1
ATOM 1562 O O . ALA A 1 201 ? 6.268 6.758 0.685 1.00 93.75 201 ALA A O 1
ATOM 1563 N N . PHE A 1 202 ? 5.414 6.562 -1.388 1.00 95.19 202 PHE A N 1
ATOM 1564 C CA . PHE A 1 202 ? 5.094 7.964 -1.596 1.00 95.19 202 PHE A CA 1
ATOM 1565 C C . PHE A 1 202 ? 3.662 8.089 -2.095 1.00 95.19 202 PHE A C 1
ATOM 1567 O O . PHE A 1 202 ? 3.138 7.180 -2.735 1.00 95.19 202 PHE A O 1
ATOM 1574 N N . LEU A 1 203 ? 3.059 9.230 -1.803 1.00 95.62 203 LEU A N 1
ATOM 1575 C CA . LEU A 1 203 ? 1.704 9.618 -2.138 1.00 95.62 203 LEU A CA 1
ATOM 1576 C C . LEU A 1 203 ? 1.742 10.924 -2.936 1.00 95.62 203 LEU A C 1
ATOM 1578 O O . LEU A 1 203 ? 2.687 11.717 -2.831 1.00 95.62 203 LEU A O 1
ATOM 1582 N N . THR A 1 204 ? 0.710 11.147 -3.741 1.00 95.25 204 THR A N 1
ATOM 1583 C CA . THR A 1 204 ? 0.467 12.448 -4.360 1.00 95.25 204 THR A CA 1
ATOM 1584 C C . THR A 1 204 ? -0.088 13.419 -3.321 1.00 95.25 204 THR A C 1
ATOM 1586 O O . THR A 1 204 ? -0.495 13.027 -2.221 1.00 95.25 204 THR A O 1
ATOM 1589 N N . LYS A 1 205 ? -0.139 14.708 -3.673 1.00 94.56 205 LYS A N 1
ATOM 1590 C CA . LYS A 1 205 ? -0.823 15.697 -2.838 1.00 94.56 205 LYS A CA 1
ATOM 1591 C C . LYS A 1 205 ? -2.307 15.354 -2.660 1.00 94.56 205 LYS A C 1
ATOM 1593 O O . LYS A 1 205 ? -2.775 15.391 -1.533 1.00 94.56 205 LYS A O 1
ATOM 1598 N N . SER A 1 206 ? -3.009 14.941 -3.719 1.00 95.25 206 SER A N 1
ATOM 1599 C CA . SER A 1 206 ? -4.432 14.576 -3.635 1.00 95.25 206 SER A CA 1
ATOM 1600 C C . SER A 1 206 ? -4.680 13.398 -2.688 1.00 95.25 206 SER A C 1
ATOM 1602 O O . SER A 1 206 ? -5.600 13.454 -1.876 1.00 95.25 206 SER A O 1
ATOM 1604 N N . HIS A 1 207 ? -3.825 12.369 -2.709 1.00 96.50 207 HIS A N 1
ATOM 1605 C CA . HIS A 1 207 ? -3.904 11.266 -1.744 1.00 96.50 207 HIS A CA 1
ATOM 1606 C C . HIS A 1 207 ? -3.691 11.757 -0.306 1.00 96.50 207 HIS A C 1
ATOM 1608 O O . HIS A 1 207 ? -4.408 11.346 0.603 1.00 96.50 207 HIS A O 1
ATOM 1614 N N . MET A 1 208 ? -2.725 12.653 -0.083 1.00 96.12 208 MET A N 1
ATOM 1615 C CA . MET A 1 208 ? -2.464 13.212 1.246 1.00 96.12 208 MET A CA 1
ATOM 1616 C C . MET A 1 208 ? -3.590 14.137 1.727 1.00 96.12 208 MET A C 1
ATOM 1618 O O . MET A 1 208 ? -3.909 14.150 2.916 1.00 96.12 208 MET A O 1
ATOM 1622 N N . ASP A 1 209 ? -4.214 14.888 0.823 1.00 96.19 209 ASP A N 1
ATOM 1623 C CA . ASP A 1 209 ? -5.365 15.739 1.120 1.00 96.19 209 ASP A CA 1
ATOM 1624 C C . ASP A 1 209 ? -6.555 14.881 1.587 1.00 96.19 209 ASP A C 1
ATOM 1626 O O . ASP A 1 209 ? -7.204 15.237 2.566 1.00 96.19 209 ASP A O 1
ATOM 1630 N N . ILE A 1 210 ? -6.782 13.691 1.010 1.00 97.12 210 ILE A N 1
ATOM 1631 C CA . ILE A 1 210 ? -7.781 12.733 1.529 1.00 97.12 210 ILE A CA 1
ATOM 1632 C C . ILE A 1 210 ? -7.467 12.356 2.987 1.00 97.12 210 ILE A C 1
ATOM 1634 O O . ILE A 1 210 ? -8.338 12.451 3.854 1.00 97.12 210 ILE A O 1
ATOM 1638 N N . LEU A 1 211 ? -6.221 11.984 3.296 1.00 97.12 211 LEU A N 1
ATOM 1639 C CA . LEU A 1 211 ? -5.840 11.618 4.667 1.00 97.12 211 LEU A CA 1
ATOM 1640 C C . LEU A 1 211 ? -6.004 12.789 5.653 1.00 97.12 211 LEU A C 1
ATOM 1642 O O . LEU A 1 211 ? -6.533 12.624 6.754 1.00 97.12 211 LEU A O 1
ATOM 1646 N N . THR A 1 212 ? -5.575 13.983 5.256 1.00 96.19 212 THR A N 1
ATOM 1647 C CA . THR A 1 212 ? -5.473 15.141 6.155 1.00 96.19 212 THR A CA 1
ATOM 1648 C C . THR A 1 212 ? -6.763 15.946 6.279 1.00 96.19 212 THR A C 1
ATOM 1650 O O . THR A 1 212 ? -7.041 16.464 7.358 1.00 96.19 212 THR A O 1
ATOM 1653 N N . ILE A 1 213 ? -7.557 16.053 5.214 1.00 96.00 213 ILE A N 1
ATOM 1654 C CA . ILE A 1 213 ? -8.797 16.838 5.193 1.00 96.00 213 ILE A CA 1
ATOM 1655 C C . ILE A 1 213 ? -9.993 15.961 5.566 1.00 96.00 213 ILE A C 1
ATOM 1657 O O . ILE A 1 213 ? -10.848 16.409 6.326 1.00 96.00 213 ILE A O 1
ATOM 1661 N N . MET A 1 214 ? -10.051 14.714 5.085 1.00 94.50 214 MET A N 1
ATOM 1662 C CA . MET A 1 214 ? -11.221 13.849 5.292 1.00 94.50 214 MET A CA 1
ATOM 1663 C C . MET A 1 214 ? -11.070 12.959 6.528 1.00 94.50 214 MET A C 1
ATOM 1665 O O . MET A 1 214 ? -11.965 12.907 7.370 1.00 94.50 214 MET A O 1
ATOM 1669 N N . LEU A 1 215 ? -9.938 12.262 6.666 1.00 95.50 215 LEU A N 1
ATOM 1670 C CA . LEU A 1 215 ? -9.761 11.255 7.721 1.00 95.50 215 LEU A CA 1
ATOM 1671 C C . LEU A 1 215 ? -9.327 11.858 9.055 1.00 95.50 215 LEU A C 1
ATOM 1673 O O . LEU A 1 215 ? -9.864 11.496 10.105 1.00 95.50 215 LEU A O 1
ATOM 1677 N N . ARG A 1 216 ? -8.355 12.775 9.037 1.00 97.12 216 ARG A N 1
ATOM 1678 C CA . ARG A 1 216 ? -7.793 13.364 10.258 1.00 97.12 216 ARG A CA 1
ATOM 1679 C C . ARG A 1 216 ? -8.857 13.948 11.193 1.00 97.12 216 ARG A C 1
ATOM 1681 O O . ARG A 1 216 ? -8.772 13.636 12.381 1.00 97.12 216 ARG A O 1
ATOM 1688 N N . PRO A 1 217 ? -9.862 14.729 10.739 1.00 97.19 217 PRO A N 1
ATOM 1689 C CA . PRO A 1 217 ? -10.883 15.261 11.643 1.00 97.19 217 PRO A CA 1
ATOM 1690 C C . PRO A 1 217 ? -11.685 14.168 12.359 1.00 97.19 217 PRO A C 1
ATOM 1692 O O . PRO A 1 217 ? -11.995 14.317 13.540 1.00 97.19 217 PRO A O 1
ATOM 1695 N N . LEU A 1 218 ? -11.962 13.042 11.687 1.00 96.44 218 LEU A N 1
ATOM 1696 C CA . LEU A 1 218 ? -12.702 11.916 12.269 1.00 96.44 218 LEU A CA 1
ATOM 1697 C C . LEU A 1 218 ? -11.938 11.266 13.424 1.00 96.44 218 LEU A C 1
ATOM 1699 O O . LEU A 1 218 ? -12.536 10.914 14.439 1.00 96.44 218 LEU A O 1
ATOM 1703 N N . VAL A 1 219 ? -10.622 11.110 13.272 1.00 97.56 219 VAL A N 1
ATOM 1704 C CA . VAL A 1 219 ? -9.750 10.542 14.312 1.00 97.56 219 VAL A CA 1
ATOM 1705 C C . VAL A 1 219 ? -9.487 11.571 15.415 1.00 97.56 219 VAL A C 1
ATOM 1707 O O . VAL A 1 219 ? -9.512 11.237 16.599 1.00 97.56 219 VAL A O 1
ATOM 1710 N N . GLN A 1 220 ? -9.287 12.838 15.043 1.00 97.94 220 GLN A N 1
ATOM 1711 C CA . GLN A 1 220 ? -9.061 13.940 15.977 1.00 97.94 220 GLN A CA 1
ATOM 1712 C C . GLN A 1 220 ? -10.246 14.125 16.930 1.00 97.94 220 GLN A C 1
ATOM 1714 O O . GLN A 1 220 ? -10.020 14.311 18.123 1.00 97.94 220 GLN A O 1
ATOM 1719 N N . ASP A 1 221 ? -11.485 14.018 16.438 1.00 97.50 221 ASP A N 1
ATOM 1720 C CA . ASP A 1 221 ? -12.701 14.070 17.261 1.00 97.50 221 ASP A CA 1
ATOM 1721 C C . ASP A 1 221 ? -12.655 13.053 18.414 1.00 97.50 221 ASP A C 1
ATOM 1723 O O . ASP A 1 221 ? -12.931 13.394 19.566 1.00 97.50 221 ASP A O 1
ATOM 1727 N N . VAL A 1 222 ? -12.232 11.816 18.126 1.00 97.56 222 VAL A N 1
ATOM 1728 C CA . VAL A 1 222 ? -12.086 10.757 19.138 1.00 97.56 222 VAL A CA 1
ATOM 1729 C C . VAL A 1 222 ? -10.984 11.110 20.137 1.00 97.56 222 VAL A C 1
ATOM 1731 O O . VAL A 1 222 ? -11.192 11.004 21.348 1.00 97.56 222 VAL A O 1
ATOM 1734 N N . CYS A 1 223 ? -9.826 11.567 19.655 1.00 98.00 223 CYS A N 1
ATOM 1735 C CA . CYS A 1 223 ? -8.699 11.956 20.506 1.00 98.00 223 CYS A CA 1
ATOM 1736 C C . CYS A 1 223 ? -9.052 13.105 21.462 1.00 98.00 223 CYS A C 1
ATOM 1738 O O . CYS A 1 223 ? -8.690 13.041 22.641 1.00 98.00 223 CYS A O 1
ATOM 1740 N N . THR A 1 224 ? -9.775 14.116 20.972 1.00 97.94 224 THR A N 1
ATOM 1741 C CA . THR A 1 224 ? -10.207 15.290 21.745 1.00 97.94 224 THR A CA 1
ATOM 1742 C C . THR A 1 224 ? -11.271 14.917 22.776 1.00 97.94 224 THR A C 1
ATOM 1744 O O . THR A 1 224 ? -11.128 15.229 23.953 1.00 97.94 224 THR A O 1
ATOM 1747 N N . LYS A 1 225 ? -12.308 14.161 22.391 1.00 97.50 225 LYS A N 1
ATOM 1748 C CA . LYS A 1 225 ? -13.374 13.729 23.322 1.00 97.50 225 LYS A CA 1
ATOM 1749 C C . LYS A 1 225 ? -12.880 12.826 24.449 1.00 97.50 225 LYS A C 1
ATOM 1751 O O . LYS A 1 225 ? -13.567 12.650 25.451 1.00 97.50 225 LYS A O 1
ATOM 1756 N N . THR A 1 226 ? -11.706 12.229 24.280 1.00 96.56 226 THR A N 1
ATOM 1757 C CA . THR A 1 226 ? -11.133 11.286 25.239 1.00 96.56 226 THR A CA 1
ATOM 1758 C C . THR A 1 226 ? -9.930 11.866 25.974 1.00 96.56 226 THR A C 1
ATOM 1760 O O . THR A 1 226 ? -9.188 11.101 26.584 1.00 96.56 226 THR A O 1
ATOM 1763 N N . GLU A 1 227 ? -9.731 13.194 25.942 1.00 94.94 227 GLU A N 1
ATOM 1764 C CA . GLU A 1 227 ? -8.495 13.847 26.385 1.00 94.94 227 GLU A CA 1
ATOM 1765 C C . GLU A 1 227 ? -8.039 13.449 27.797 1.00 94.94 227 GLU A C 1
ATOM 1767 O O . GLU A 1 227 ? -6.876 13.098 28.002 1.00 94.94 227 GLU A O 1
ATOM 1772 N N . GLY A 1 228 ? -8.983 13.420 28.739 1.00 94.31 228 GLY A N 1
ATOM 1773 C CA . GLY A 1 228 ? -8.743 13.078 30.143 1.00 94.31 228 GLY A CA 1
ATOM 1774 C C . GLY A 1 228 ? -8.758 11.582 30.471 1.00 94.31 228 GLY A C 1
ATOM 1775 O O . GLY A 1 228 ? -8.787 11.228 31.646 1.00 94.31 228 GLY A O 1
ATOM 1776 N N . LYS A 1 229 ? -8.811 10.687 29.478 1.00 96.56 229 LYS A N 1
ATOM 1777 C CA . LYS A 1 229 ? -8.745 9.236 29.720 1.00 96.56 229 LYS A CA 1
ATOM 1778 C C . LYS A 1 229 ? -7.293 8.777 29.871 1.00 96.56 229 LYS A C 1
ATOM 1780 O O . LYS A 1 229 ? -6.376 9.397 29.335 1.00 96.56 229 LYS A O 1
ATOM 1785 N N . ASP A 1 230 ? -7.109 7.664 30.579 1.00 97.56 230 ASP A N 1
ATOM 1786 C CA . ASP A 1 230 ? -5.812 6.998 30.699 1.00 97.56 230 ASP A CA 1
ATOM 1787 C C . ASP A 1 230 ? -5.276 6.545 29.325 1.00 97.56 230 ASP A C 1
ATOM 1789 O O . ASP A 1 230 ? -6.050 6.264 28.406 1.00 97.56 230 ASP A O 1
ATOM 1793 N N . GLN A 1 231 ? -3.950 6.482 29.175 1.00 96.50 231 GLN A N 1
ATOM 1794 C CA . GLN A 1 231 ? -3.289 6.132 27.911 1.00 96.50 231 GLN A CA 1
ATOM 1795 C C . GLN A 1 231 ? -3.603 4.705 27.439 1.00 96.50 231 GLN A C 1
ATOM 1797 O O . GLN A 1 231 ? -3.703 4.473 26.230 1.00 96.50 231 GLN A O 1
ATOM 1802 N N . GLU A 1 232 ? -3.806 3.764 28.359 1.00 97.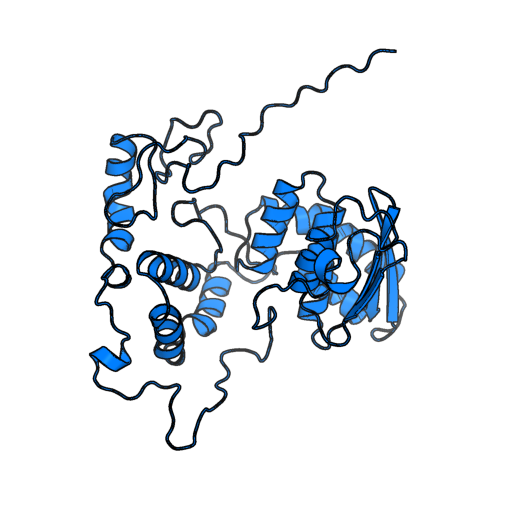56 232 GLU A N 1
ATOM 1803 C CA . GLU A 1 232 ? -4.114 2.367 28.048 1.00 97.56 232 GLU A CA 1
ATOM 1804 C C . GLU A 1 232 ? -5.621 2.066 28.114 1.00 97.56 232 GLU A C 1
ATOM 1806 O O . GLU A 1 232 ? -6.042 0.957 27.784 1.00 97.56 232 GLU A O 1
ATOM 1811 N N . ALA A 1 233 ? -6.459 3.057 28.445 1.00 97.56 233 ALA A N 1
ATOM 1812 C CA . ALA A 1 233 ? -7.909 2.907 28.395 1.00 97.56 233 ALA A CA 1
ATOM 1813 C C . ALA A 1 233 ? -8.368 2.527 26.980 1.00 97.56 233 ALA A C 1
ATOM 1815 O O . ALA A 1 233 ? -8.066 3.226 26.008 1.00 97.56 233 ALA A O 1
ATOM 1816 N N . LEU A 1 234 ? -9.129 1.433 26.876 1.00 97.88 234 LEU A N 1
ATOM 1817 C CA . LEU A 1 234 ? -9.730 0.986 25.623 1.00 97.88 234 LEU A CA 1
ATOM 1818 C C . LEU A 1 234 ? -10.936 1.857 25.277 1.00 97.88 234 LEU A C 1
ATOM 1820 O O . LEU A 1 234 ? -11.880 1.994 26.056 1.00 97.88 234 LEU A O 1
ATOM 1824 N N . LEU A 1 235 ? -10.905 2.435 24.083 1.00 97.88 235 LEU A N 1
ATOM 1825 C CA . LEU A 1 235 ? -11.896 3.378 23.591 1.00 97.88 235 LEU A CA 1
ATOM 1826 C C . LEU A 1 235 ? -12.463 2.850 22.280 1.00 97.88 235 LEU A C 1
ATOM 1828 O O . LEU A 1 235 ? -11.721 2.582 21.332 1.00 97.88 235 LEU A O 1
ATOM 1832 N N . ALA A 1 236 ? -13.786 2.719 22.239 1.00 97.50 236 ALA A N 1
ATOM 1833 C CA . ALA A 1 236 ? -14.509 2.293 21.055 1.00 97.50 236 ALA A CA 1
ATOM 1834 C C . ALA A 1 236 ? -15.128 3.497 20.341 1.00 97.50 236 ALA A C 1
ATOM 1836 O O . ALA A 1 236 ? -15.772 4.338 20.971 1.00 97.50 236 ALA A O 1
ATOM 1837 N N . LYS A 1 237 ? -14.994 3.537 19.018 1.00 97.44 237 LYS A N 1
ATOM 1838 C CA . LYS A 1 237 ? -15.729 4.446 18.142 1.00 97.44 237 LYS A CA 1
ATOM 1839 C C . LYS A 1 237 ? -16.442 3.628 17.078 1.00 97.44 237 LYS A C 1
ATOM 1841 O O . LYS A 1 237 ? -15.814 2.812 16.410 1.00 97.44 237 LYS A O 1
ATOM 1846 N N . THR A 1 238 ? -17.734 3.883 16.914 1.00 97.12 238 THR A N 1
ATOM 1847 C CA . THR A 1 238 ? -18.510 3.384 15.780 1.00 97.12 238 THR A CA 1
ATOM 1848 C C . THR A 1 238 ? -18.786 4.544 14.834 1.00 97.12 238 THR A C 1
ATOM 1850 O O . THR A 1 238 ? -19.237 5.609 15.269 1.00 97.12 238 THR A O 1
ATOM 1853 N N . TRP A 1 239 ? -18.494 4.345 13.555 1.00 94.56 239 TRP A N 1
ATOM 1854 C CA . TRP A 1 239 ? -18.953 5.198 12.467 1.00 94.56 239 TRP A CA 1
ATOM 1855 C C . TRP A 1 239 ? -20.020 4.452 11.677 1.00 94.56 239 TRP A C 1
ATOM 1857 O O . TRP A 1 239 ? -19.865 3.266 11.388 1.00 94.56 239 TRP A O 1
ATOM 1867 N N . THR A 1 240 ? -21.086 5.159 11.323 1.00 90.88 240 THR A N 1
ATOM 1868 C CA . THR A 1 240 ? -22.106 4.667 10.399 1.00 90.88 240 THR A CA 1
ATOM 1869 C C . THR A 1 240 ? -21.831 5.302 9.046 1.00 90.88 240 THR A C 1
ATOM 1871 O O . THR A 1 240 ? -21.780 6.527 8.930 1.00 90.88 240 THR A O 1
ATOM 1874 N N . LEU A 1 241 ? -21.561 4.458 8.062 1.00 81.81 241 LEU A N 1
ATOM 1875 C CA . LEU A 1 241 ? -21.222 4.824 6.696 1.00 81.81 241 LEU A CA 1
ATOM 1876 C C . LEU A 1 241 ? -22.500 4.919 5.852 1.00 81.81 241 LEU A C 1
ATOM 1878 O O . LEU A 1 241 ? -23.615 4.756 6.358 1.00 81.81 241 LEU A O 1
ATOM 1882 N N . LYS A 1 242 ? -22.340 5.184 4.551 1.00 75.12 242 LYS A N 1
ATOM 1883 C CA . LYS A 1 242 ? -23.456 5.110 3.601 1.00 75.12 242 LYS A CA 1
ATOM 1884 C C . LYS A 1 242 ? -24.095 3.715 3.634 1.00 75.12 242 LYS A C 1
ATOM 1886 O O . LYS A 1 242 ? -23.442 2.728 3.967 1.00 75.12 242 LYS A O 1
ATOM 1891 N N . ASP A 1 243 ? -25.390 3.674 3.334 1.00 79.50 243 ASP A N 1
ATOM 1892 C CA . ASP A 1 243 ? -26.177 2.440 3.213 1.00 79.50 243 ASP A CA 1
ATOM 1893 C C . ASP A 1 243 ? -26.261 1.595 4.498 1.00 79.50 243 ASP A C 1
ATOM 1895 O O . ASP A 1 243 ? -26.547 0.403 4.461 1.00 79.50 243 ASP A O 1
ATOM 1899 N N . GLY A 1 244 ? -26.037 2.217 5.662 1.00 82.56 244 GLY A N 1
ATOM 1900 C CA . GLY A 1 244 ? -26.194 1.571 6.969 1.00 82.56 244 GLY A CA 1
ATOM 1901 C C . GLY A 1 244 ? -25.005 0.714 7.408 1.00 82.56 244 GLY A C 1
ATOM 1902 O O . GLY A 1 244 ? -25.046 0.157 8.505 1.00 82.56 244 GLY A O 1
ATOM 1903 N N . VAL A 1 245 ? -23.927 0.649 6.616 1.00 88.00 245 VAL A N 1
ATOM 1904 C CA . VAL A 1 245 ? -22.704 -0.081 6.982 1.00 88.00 245 VAL A CA 1
ATOM 1905 C C . VAL A 1 245 ? -22.097 0.530 8.244 1.00 88.00 245 VAL A C 1
ATOM 1907 O O . VAL A 1 245 ? -21.923 1.743 8.343 1.00 88.00 245 VAL A O 1
ATOM 1910 N N . GLN A 1 246 ? -21.751 -0.301 9.223 1.00 94.00 246 GLN A N 1
ATOM 1911 C CA . GLN A 1 246 ? -21.145 0.154 10.473 1.00 94.00 246 GLN A CA 1
ATOM 1912 C C . GLN A 1 246 ? -19.694 -0.296 10.567 1.00 94.00 246 GLN A C 1
ATOM 1914 O O . GLN A 1 246 ? -19.375 -1.463 10.362 1.00 94.00 246 GLN A O 1
ATOM 1919 N N . MET A 1 247 ? -18.816 0.627 10.948 1.00 94.50 247 MET A N 1
ATOM 1920 C CA . MET A 1 247 ? -17.425 0.329 11.256 1.00 94.50 247 MET A CA 1
ATOM 1921 C C . MET A 1 247 ? -17.146 0.678 12.712 1.00 94.50 247 MET A C 1
ATOM 1923 O O . MET A 1 247 ? -17.196 1.847 13.102 1.00 94.50 247 MET A O 1
ATOM 1927 N N . ARG A 1 248 ? -16.819 -0.334 13.517 1.00 96.62 248 ARG A N 1
ATOM 1928 C CA . ARG A 1 248 ? -16.433 -0.161 14.919 1.00 96.62 248 ARG A CA 1
ATOM 1929 C C . ARG A 1 248 ? -14.943 -0.412 15.093 1.00 96.62 248 ARG A C 1
ATOM 1931 O O . ARG A 1 248 ? -14.448 -1.484 14.767 1.00 96.62 248 ARG A O 1
ATOM 1938 N N . VAL A 1 249 ? -14.246 0.560 15.668 1.00 97.31 249 VAL A N 1
ATOM 1939 C CA . VAL A 1 249 ? -12.816 0.483 15.979 1.00 97.31 249 VAL A CA 1
ATOM 1940 C C . VAL A 1 249 ? -12.627 0.595 17.480 1.00 97.31 249 VAL A C 1
ATOM 1942 O O . VAL A 1 249 ? -13.194 1.481 18.120 1.00 97.31 249 VAL A O 1
ATOM 1945 N N . VAL A 1 250 ? -11.826 -0.310 18.038 1.00 97.62 250 VAL A N 1
ATOM 1946 C CA . VAL A 1 250 ? -11.472 -0.340 19.457 1.00 97.62 250 VAL A CA 1
ATOM 1947 C C . VAL A 1 250 ? -9.957 -0.273 19.566 1.00 97.62 250 VAL A C 1
ATOM 1949 O O . VAL A 1 250 ? -9.262 -1.168 19.096 1.00 97.62 250 VAL A O 1
ATOM 1952 N N . LEU A 1 251 ? -9.453 0.800 20.165 1.00 98.19 251 LEU A N 1
ATOM 1953 C CA . LEU A 1 251 ? -8.024 1.053 20.352 1.00 98.19 251 LEU A CA 1
ATOM 1954 C C . LEU A 1 251 ? -7.799 1.655 21.738 1.00 98.19 251 LEU A C 1
ATOM 1956 O O . LEU A 1 251 ? -8.695 2.304 22.287 1.00 98.19 251 LEU A O 1
ATOM 1960 N N . SER A 1 252 ? -6.600 1.487 22.296 1.00 98.25 252 SER A N 1
ATOM 1961 C CA . SER A 1 252 ? -6.210 2.269 23.469 1.00 98.25 252 SER A CA 1
ATOM 1962 C C . SER A 1 252 ? -6.090 3.755 23.118 1.00 98.25 252 SER A C 1
ATOM 1964 O O . SER A 1 252 ? -5.885 4.124 21.957 1.00 98.25 252 SER A O 1
ATOM 1966 N N . ARG A 1 253 ? -6.187 4.649 24.103 1.00 97.62 253 ARG A N 1
ATOM 1967 C CA . ARG A 1 253 ? -6.006 6.091 23.865 1.00 97.62 253 ARG A CA 1
ATOM 1968 C C . ARG A 1 253 ? -4.663 6.420 23.210 1.00 97.62 253 ARG A C 1
ATOM 1970 O O . ARG A 1 253 ? -4.619 7.191 22.249 1.00 97.62 253 ARG A O 1
ATOM 1977 N N . ARG A 1 254 ? -3.578 5.795 23.668 1.00 98.06 254 ARG A N 1
ATOM 1978 C CA . ARG A 1 254 ? -2.249 5.938 23.059 1.00 98.06 254 ARG A CA 1
ATOM 1979 C C . ARG A 1 254 ? -2.253 5.511 21.592 1.00 98.06 254 ARG A C 1
ATOM 1981 O O . ARG A 1 254 ? -1.623 6.156 20.755 1.00 98.06 254 ARG A O 1
ATOM 1988 N N . GLN A 1 255 ? -2.967 4.438 21.265 1.00 98.06 255 GLN A N 1
ATOM 1989 C CA . GLN A 1 255 ? -3.129 3.963 19.893 1.00 98.06 255 GLN A CA 1
ATOM 1990 C C . GLN A 1 255 ? -3.964 4.928 19.035 1.00 98.06 255 GLN A C 1
ATOM 1992 O O . GLN A 1 255 ? -3.588 5.177 17.894 1.00 98.06 255 GLN A O 1
ATOM 1997 N N . TRP A 1 256 ? -5.018 5.552 19.571 1.00 98.38 256 TRP A N 1
ATOM 1998 C CA . TRP A 1 256 ? -5.765 6.609 18.867 1.00 98.38 256 TRP A CA 1
ATOM 1999 C C . TRP A 1 256 ? -4.883 7.813 18.506 1.00 98.38 256 TRP A C 1
ATOM 2001 O O . TRP A 1 256 ? -4.919 8.287 17.371 1.00 98.38 256 TRP A O 1
ATOM 2011 N N . LEU A 1 257 ? -4.026 8.264 19.429 1.00 97.69 257 LEU A N 1
ATOM 2012 C CA . LEU A 1 257 ? -3.067 9.345 19.164 1.00 97.69 257 LEU A CA 1
ATOM 2013 C C . LEU A 1 257 ? -2.035 8.955 18.094 1.00 97.69 257 LEU A C 1
ATOM 2015 O O . LEU A 1 257 ? -1.669 9.777 17.254 1.00 97.69 257 LEU A O 1
ATOM 2019 N N . ARG A 1 258 ? -1.589 7.692 18.086 1.00 96.94 258 ARG A N 1
ATOM 2020 C CA . ARG A 1 258 ? -0.713 7.166 17.026 1.00 96.94 258 ARG A CA 1
ATOM 2021 C C . ARG A 1 258 ? -1.427 7.098 15.677 1.00 96.94 258 ARG A C 1
ATOM 2023 O O . ARG A 1 258 ? -0.838 7.508 14.684 1.00 96.94 258 ARG A O 1
ATOM 2030 N N . LEU A 1 259 ? -2.681 6.642 15.638 1.00 97.81 259 LEU A N 1
ATOM 2031 C CA . LEU A 1 259 ? -3.492 6.612 14.418 1.00 97.81 259 LEU A CA 1
ATOM 2032 C C . LEU A 1 259 ? -3.666 8.026 13.855 1.00 97.81 259 LEU A C 1
ATOM 2034 O O . LEU A 1 259 ? -3.496 8.234 12.660 1.00 97.81 259 LEU A O 1
ATOM 2038 N N . LEU A 1 260 ? -3.922 9.012 14.718 1.00 97.44 260 LEU A N 1
ATOM 2039 C CA . LEU A 1 260 ? -4.007 10.417 14.325 1.00 97.44 260 LEU A CA 1
ATOM 2040 C C . LEU A 1 260 ? -2.704 10.905 13.674 1.00 97.44 260 LEU A C 1
ATOM 2042 O O . LEU A 1 260 ? -2.750 11.589 12.652 1.00 97.44 260 LEU A O 1
ATOM 2046 N N . ALA A 1 261 ? -1.543 10.534 14.216 1.00 95.31 261 ALA A N 1
ATOM 2047 C CA . ALA A 1 261 ? -0.254 10.879 13.617 1.00 95.31 261 ALA A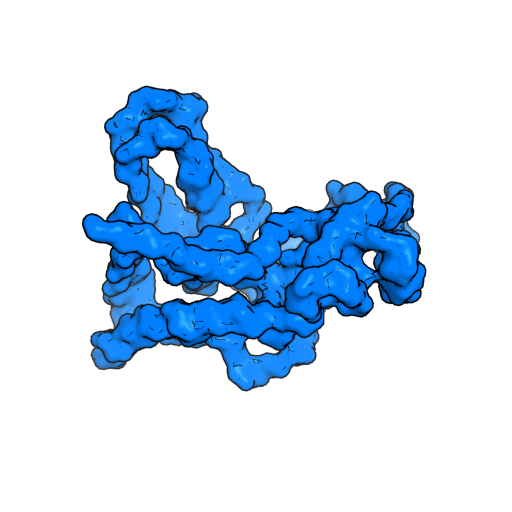 CA 1
ATOM 2048 C C . ALA A 1 261 ? -0.043 10.237 12.231 1.00 95.31 261 ALA A C 1
ATOM 2050 O O . ALA A 1 261 ? 0.628 10.833 11.397 1.00 95.31 261 ALA A O 1
ATOM 2051 N N . MET A 1 262 ? -0.657 9.079 11.961 1.00 95.19 262 MET A N 1
ATOM 2052 C CA . MET A 1 262 ? -0.605 8.383 10.664 1.00 95.19 262 MET A CA 1
ATOM 2053 C C . MET A 1 262 ? -1.564 8.962 9.605 1.00 95.19 262 MET A C 1
ATOM 2055 O O . MET A 1 262 ? -1.602 8.475 8.481 1.00 95.19 262 MET A O 1
ATOM 2059 N N . THR A 1 263 ? -2.338 10.004 9.931 1.00 95.62 263 THR A N 1
ATOM 2060 C CA . THR A 1 263 ? -3.208 10.708 8.960 1.00 95.62 263 THR A CA 1
ATOM 2061 C C . THR A 1 263 ? -2.522 11.887 8.266 1.00 95.62 263 THR A C 1
ATOM 2063 O O . THR A 1 263 ? -3.150 12.589 7.479 1.00 95.62 263 THR A O 1
ATOM 2066 N N . GLU A 1 264 ? -1.249 12.153 8.567 1.00 92.44 264 GLU A N 1
ATOM 2067 C CA . GLU A 1 264 ? -0.484 13.240 7.956 1.00 92.44 264 GLU A CA 1
ATOM 2068 C C . GLU A 1 264 ? 0.946 12.800 7.637 1.00 92.44 264 GLU A C 1
ATOM 2070 O O . GLU A 1 264 ? 1.525 11.964 8.329 1.00 92.44 264 GLU A O 1
ATOM 2075 N N . ALA A 1 265 ? 1.544 13.395 6.602 1.00 86.38 265 ALA A N 1
ATOM 2076 C CA . ALA A 1 265 ? 2.938 13.137 6.264 1.00 86.38 265 ALA A CA 1
ATOM 2077 C C . ALA A 1 265 ? 3.871 13.479 7.446 1.00 86.38 265 ALA A C 1
ATOM 2079 O O . ALA A 1 265 ? 3.676 14.502 8.119 1.00 86.38 265 ALA A O 1
ATOM 2080 N N . PRO A 1 266 ? 4.953 12.710 7.672 1.00 82.62 266 PRO A N 1
ATOM 2081 C CA . PRO A 1 266 ? 5.897 12.994 8.745 1.00 82.62 266 PRO A CA 1
ATOM 2082 C C . PRO A 1 266 ? 6.558 14.374 8.576 1.00 82.62 266 PRO A C 1
ATOM 2084 O O . PRO A 1 266 ? 7.464 14.553 7.760 1.00 82.62 266 PRO A O 1
ATOM 2087 N N . LYS A 1 267 ? 6.174 15.349 9.415 1.00 76.81 267 LYS A N 1
ATOM 2088 C CA . LYS A 1 267 ? 6.603 16.768 9.334 1.00 76.81 267 LYS A CA 1
ATOM 2089 C C . LYS A 1 267 ? 8.120 16.989 9.274 1.00 76.81 267 LYS A C 1
ATOM 2091 O O . LYS A 1 267 ? 8.579 18.013 8.781 1.00 76.81 267 LYS A O 1
ATOM 2096 N N . LYS A 1 268 ? 8.913 16.049 9.797 1.00 76.12 268 LYS A N 1
ATOM 2097 C CA . LYS A 1 268 ? 10.377 16.165 9.936 1.00 76.12 268 LYS A CA 1
ATOM 2098 C C . LYS A 1 268 ? 11.168 15.324 8.927 1.00 76.12 268 LYS A C 1
ATOM 2100 O O . LYS A 1 268 ? 12.398 15.289 9.004 1.00 76.12 268 LYS A O 1
ATOM 2105 N N . ILE A 1 269 ? 10.509 14.623 8.001 1.00 82.06 269 ILE A N 1
ATOM 2106 C CA . ILE A 1 269 ? 11.185 13.732 7.052 1.00 82.06 269 ILE A CA 1
ATOM 2107 C C . ILE A 1 269 ? 11.092 14.318 5.645 1.00 82.06 269 ILE A C 1
ATOM 2109 O O . ILE A 1 269 ? 10.076 14.215 4.968 1.00 82.06 269 ILE A O 1
ATOM 2113 N N . LYS A 1 270 ? 12.199 14.903 5.177 1.00 86.81 270 LYS A N 1
ATOM 2114 C CA . LYS A 1 270 ? 12.343 15.298 3.769 1.00 86.81 270 LYS A CA 1
ATOM 2115 C C . LYS A 1 270 ? 12.265 14.062 2.867 1.00 86.81 270 LYS A C 1
ATOM 2117 O O . LYS A 1 270 ? 12.807 13.013 3.223 1.00 86.81 270 LYS A O 1
ATOM 2122 N N . ILE A 1 271 ? 11.713 14.218 1.664 1.00 87.00 271 ILE A N 1
ATOM 2123 C CA . ILE A 1 271 ? 11.569 13.138 0.673 1.00 87.00 271 ILE A CA 1
ATOM 2124 C C . ILE A 1 271 ? 12.874 12.359 0.436 1.00 87.00 271 ILE A C 1
ATOM 2126 O O . ILE A 1 271 ? 12.867 11.133 0.442 1.00 87.00 271 ILE A O 1
ATOM 2130 N N . GLY A 1 272 ? 14.017 13.047 0.318 1.00 89.69 272 GLY A N 1
ATOM 2131 C CA . GLY A 1 272 ? 15.318 12.397 0.121 1.00 89.69 272 GLY A CA 1
ATOM 2132 C C . GLY A 1 272 ? 15.730 11.501 1.293 1.00 89.69 272 GLY A C 1
ATOM 2133 O O . GLY A 1 272 ? 16.275 10.421 1.085 1.00 89.69 272 GLY A O 1
ATOM 2134 N N . LYS A 1 273 ? 15.398 11.898 2.530 1.00 91.25 273 LYS A N 1
ATOM 2135 C CA . LYS A 1 273 ? 15.640 11.077 3.724 1.00 91.25 273 LYS A CA 1
ATOM 2136 C C . LYS A 1 273 ? 14.701 9.871 3.764 1.00 91.25 273 LYS A C 1
ATOM 2138 O O . LYS A 1 273 ? 15.157 8.786 4.099 1.00 91.25 273 LYS A O 1
ATOM 2143 N N . ALA A 1 274 ? 13.428 10.037 3.396 1.00 91.44 274 ALA A N 1
ATOM 2144 C CA . ALA A 1 274 ? 12.482 8.924 3.289 1.00 91.44 274 ALA A CA 1
ATOM 2145 C C . ALA A 1 274 ? 12.944 7.887 2.250 1.00 91.44 274 ALA A C 1
ATOM 2147 O O . ALA A 1 274 ? 13.012 6.700 2.567 1.00 91.44 274 ALA A O 1
ATOM 2148 N N . LYS A 1 275 ? 13.356 8.346 1.056 1.00 91.69 275 LYS A N 1
ATOM 2149 C CA . LYS A 1 275 ? 13.935 7.495 0.001 1.00 91.69 275 LYS A CA 1
ATOM 2150 C C . LYS A 1 275 ? 15.156 6.735 0.512 1.00 91.69 275 LYS A C 1
ATOM 2152 O O . LYS A 1 275 ? 15.159 5.512 0.483 1.00 91.69 275 LYS A O 1
ATOM 2157 N N . ALA A 1 276 ? 16.121 7.438 1.104 1.00 91.44 276 ALA A N 1
ATOM 2158 C CA . ALA A 1 276 ? 17.324 6.813 1.647 1.00 91.44 276 ALA A CA 1
ATOM 2159 C C . ALA A 1 276 ? 17.025 5.786 2.756 1.00 91.44 276 ALA A C 1
ATOM 2161 O O . ALA A 1 276 ? 17.643 4.725 2.791 1.00 91.44 276 ALA A O 1
ATOM 2162 N N . THR A 1 277 ? 16.082 6.066 3.664 1.00 90.31 277 THR A N 1
ATOM 2163 C CA . THR A 1 277 ? 15.672 5.110 4.708 1.00 90.31 277 THR A CA 1
ATOM 2164 C C . THR A 1 277 ? 15.059 3.853 4.100 1.00 90.31 277 THR A C 1
ATOM 2166 O O . THR A 1 277 ? 15.414 2.747 4.502 1.00 90.31 277 THR A O 1
ATOM 2169 N N . ARG A 1 278 ? 14.178 4.008 3.107 1.00 91.00 278 ARG A N 1
ATOM 2170 C CA . ARG A 1 278 ? 13.595 2.882 2.377 1.00 91.00 278 ARG A CA 1
ATOM 2171 C C . ARG A 1 278 ? 14.675 2.083 1.645 1.00 91.00 278 ARG A C 1
ATOM 2173 O O . ARG A 1 278 ? 14.709 0.861 1.765 1.00 91.00 278 ARG A O 1
ATOM 2180 N N . ASP A 1 279 ? 15.574 2.750 0.929 1.00 90.94 279 ASP A N 1
ATOM 2181 C CA . ASP A 1 279 ? 16.625 2.104 0.136 1.00 90.94 279 ASP A CA 1
ATOM 2182 C C . ASP A 1 279 ? 17.604 1.311 0.997 1.00 90.94 279 ASP A C 1
ATOM 2184 O O . ASP A 1 279 ? 17.998 0.211 0.612 1.00 90.94 279 ASP A O 1
ATOM 2188 N N . LYS A 1 280 ? 17.911 1.793 2.208 1.00 89.88 280 LYS A N 1
ATOM 2189 C CA . LYS A 1 280 ? 18.701 1.041 3.196 1.00 89.88 280 LYS A CA 1
ATOM 2190 C C . LYS A 1 280 ? 18.087 -0.309 3.565 1.00 89.88 280 LYS A C 1
ATOM 2192 O O . LYS A 1 280 ? 18.820 -1.185 4.007 1.00 89.88 280 LYS A O 1
ATOM 2197 N N . VAL A 1 281 ? 16.774 -0.481 3.403 1.00 87.81 281 VAL A N 1
ATOM 2198 C CA . VAL A 1 281 ? 16.064 -1.726 3.728 1.00 87.81 281 VAL A CA 1
ATOM 2199 C C . VAL A 1 281 ? 15.732 -2.533 2.477 1.00 87.81 281 VAL A C 1
ATOM 2201 O O . VAL A 1 281 ? 15.905 -3.746 2.487 1.00 87.81 281 VAL A O 1
ATOM 2204 N N . VAL A 1 282 ? 15.251 -1.899 1.406 1.00 88.50 282 VAL A N 1
ATOM 2205 C CA . VAL A 1 282 ? 14.797 -2.580 0.177 1.00 88.50 282 VAL A CA 1
ATOM 2206 C C . VAL A 1 282 ? 15.974 -2.913 -0.744 1.00 88.50 282 VAL A C 1
ATOM 2208 O O . VAL A 1 282 ? 16.089 -4.037 -1.240 1.00 88.50 282 VAL A O 1
ATOM 2211 N N . ASN A 1 283 ? 16.886 -1.956 -0.921 1.00 88.81 283 ASN A N 1
ATOM 2212 C CA . ASN A 1 283 ? 18.015 -2.024 -1.850 1.00 88.81 283 ASN A CA 1
ATOM 2213 C C . ASN A 1 283 ? 19.347 -2.362 -1.163 1.00 88.81 283 ASN A C 1
ATOM 2215 O O . ASN A 1 283 ? 20.404 -2.273 -1.784 1.00 88.81 283 ASN A O 1
ATOM 2219 N N . ALA A 1 284 ? 19.311 -2.808 0.098 1.00 89.12 284 ALA A N 1
ATOM 2220 C CA . ALA A 1 284 ? 20.493 -3.278 0.812 1.00 89.12 284 ALA A CA 1
ATOM 2221 C C . ALA A 1 284 ? 21.261 -4.328 -0.007 1.00 89.12 284 ALA A C 1
ATOM 2223 O O . ALA A 1 284 ? 20.652 -5.205 -0.633 1.00 89.12 284 ALA A O 1
ATOM 2224 N N . ARG A 1 285 ? 22.600 -4.275 0.043 1.00 87.31 285 ARG A N 1
ATOM 2225 C CA . ARG A 1 285 ? 23.477 -5.230 -0.657 1.00 87.31 285 ARG A CA 1
ATOM 2226 C C . ARG A 1 285 ? 23.188 -6.675 -0.250 1.00 87.31 285 ARG A C 1
ATOM 2228 O O . ARG A 1 285 ? 23.087 -7.541 -1.105 1.00 87.31 285 ARG A O 1
ATOM 2235 N N . ALA A 1 286 ? 22.947 -6.914 1.038 1.00 86.00 286 ALA A N 1
ATOM 2236 C CA . ALA A 1 286 ? 22.600 -8.236 1.560 1.00 86.00 286 ALA A CA 1
ATOM 2237 C C . ALA A 1 286 ? 21.280 -8.812 0.993 1.00 86.00 286 ALA A C 1
ATOM 2239 O O . ALA A 1 286 ? 21.044 -10.013 1.089 1.00 86.00 286 ALA A O 1
ATOM 2240 N N . ARG A 1 287 ? 20.437 -7.978 0.363 1.00 88.56 287 ARG A N 1
ATOM 2241 C CA . ARG A 1 287 ? 19.172 -8.386 -0.267 1.00 88.56 287 ARG A CA 1
ATOM 2242 C C . ARG A 1 287 ? 19.263 -8.620 -1.766 1.00 88.56 287 ARG A C 1
ATOM 2244 O O . ARG A 1 287 ? 18.242 -8.951 -2.359 1.00 88.56 287 ARG A O 1
ATOM 2251 N N . GLU A 1 288 ? 20.430 -8.431 -2.379 1.00 91.94 288 GLU A N 1
ATOM 2252 C CA . GLU A 1 288 ? 20.599 -8.617 -3.823 1.00 91.94 288 GLU A CA 1
ATOM 2253 C C . GLU A 1 288 ? 20.102 -9.998 -4.261 1.00 91.94 288 GLU A C 1
ATOM 2255 O O . GLU A 1 288 ? 19.199 -10.079 -5.088 1.00 91.94 288 GLU A O 1
ATOM 2260 N N . ASP A 1 289 ? 20.536 -11.060 -3.582 1.00 92.62 289 ASP A N 1
ATOM 2261 C CA . ASP A 1 289 ? 20.106 -12.421 -3.914 1.00 92.62 289 ASP A CA 1
ATOM 2262 C C . ASP A 1 289 ? 18.625 -12.676 -3.636 1.00 92.62 289 ASP A C 1
ATOM 2264 O O . ASP A 1 289 ? 17.965 -13.433 -4.339 1.00 92.62 289 ASP A O 1
ATOM 2268 N N . TYR A 1 290 ? 18.056 -12.021 -2.628 1.00 90.81 290 TYR A N 1
ATOM 2269 C CA . TYR A 1 290 ? 16.630 -12.146 -2.338 1.00 90.81 290 TYR A CA 1
ATOM 2270 C C . TYR A 1 290 ? 15.778 -11.482 -3.427 1.00 90.81 290 TYR A C 1
ATOM 2272 O O . TYR A 1 290 ? 14.754 -12.036 -3.831 1.00 90.81 290 TYR A O 1
ATOM 2280 N N . ARG A 1 291 ? 16.203 -10.313 -3.927 1.00 92.06 291 ARG A N 1
ATOM 2281 C CA . ARG A 1 291 ? 15.534 -9.623 -5.041 1.00 92.06 291 ARG A CA 1
ATOM 2282 C C . ARG A 1 291 ? 15.696 -10.402 -6.339 1.00 92.06 291 ARG A C 1
ATOM 2284 O O . ARG A 1 291 ? 14.708 -10.641 -7.024 1.00 92.06 291 ARG A O 1
ATOM 2291 N N . ASP A 1 292 ? 16.903 -10.865 -6.634 1.00 94.69 292 ASP A N 1
ATOM 2292 C CA . ASP A 1 292 ? 17.174 -11.659 -7.829 1.00 94.69 292 ASP A CA 1
ATOM 2293 C C . ASP A 1 292 ? 16.430 -13.007 -7.788 1.00 94.69 292 ASP A C 1
ATOM 2295 O O . ASP A 1 292 ? 15.945 -13.468 -8.818 1.00 94.69 292 ASP A O 1
ATOM 2299 N N . ARG A 1 293 ? 16.238 -13.612 -6.606 1.00 92.69 293 ARG A N 1
ATOM 2300 C CA . ARG A 1 293 ? 15.394 -14.810 -6.428 1.00 92.69 293 ARG A CA 1
ATOM 2301 C C . ARG A 1 293 ? 13.932 -14.519 -6.714 1.00 92.69 293 ARG A C 1
ATOM 2303 O O . ARG A 1 293 ? 13.275 -15.335 -7.352 1.00 92.69 293 ARG A O 1
ATOM 2310 N N . HIS A 1 294 ? 13.428 -13.371 -6.270 1.00 91.00 294 HIS A N 1
ATOM 2311 C CA . HIS A 1 294 ? 12.075 -12.941 -6.611 1.00 91.00 294 HIS A CA 1
ATOM 2312 C C . HIS A 1 294 ? 11.918 -12.743 -8.127 1.00 91.00 294 HIS A C 1
ATOM 2314 O O . HIS A 1 294 ? 10.946 -13.219 -8.708 1.00 91.00 294 HIS A O 1
ATOM 2320 N N . MET A 1 295 ? 12.900 -12.113 -8.777 1.00 94.75 295 MET A N 1
ATOM 2321 C CA . MET A 1 295 ? 12.907 -11.875 -10.224 1.00 94.75 295 MET A CA 1
ATOM 2322 C C . MET A 1 295 ? 13.124 -13.146 -11.056 1.00 94.75 295 MET A C 1
ATOM 2324 O O . MET A 1 295 ? 12.628 -13.229 -12.177 1.00 94.75 295 MET A O 1
ATOM 2328 N N . LEU A 1 296 ? 13.825 -14.156 -10.533 1.00 93.56 296 LEU A N 1
ATOM 2329 C CA . LEU A 1 296 ? 14.070 -15.423 -11.231 1.00 93.56 296 LEU A CA 1
ATOM 2330 C C . LEU A 1 296 ? 12.769 -16.125 -11.640 1.00 93.56 296 LEU A C 1
ATOM 2332 O O . LEU A 1 296 ? 12.707 -16.711 -12.717 1.00 93.56 296 LEU A O 1
ATOM 2336 N N . CYS A 1 297 ? 11.725 -16.022 -10.817 1.00 88.69 297 CYS A N 1
ATOM 2337 C CA . CYS A 1 297 ? 10.415 -16.619 -11.084 1.00 88.69 297 CYS A CA 1
ATOM 2338 C C . CYS A 1 297 ? 9.503 -15.741 -11.960 1.00 88.69 297 CYS A C 1
ATOM 2340 O O . CYS A 1 297 ? 8.321 -16.045 -12.109 1.00 88.69 297 CYS A O 1
ATOM 2342 N N . GLN A 1 298 ? 10.015 -14.636 -12.506 1.00 93.12 298 GLN A N 1
ATOM 2343 C CA . GLN A 1 298 ? 9.243 -13.670 -13.280 1.00 93.12 298 GLN A CA 1
ATOM 2344 C C . GLN A 1 298 ? 9.647 -13.673 -14.752 1.00 93.12 298 GLN A C 1
ATOM 2346 O O . GLN A 1 298 ? 10.821 -13.804 -15.109 1.00 93.12 298 GLN A O 1
ATOM 2351 N N . ILE A 1 299 ? 8.659 -13.435 -15.610 1.00 92.25 299 ILE A N 1
ATOM 2352 C CA . ILE A 1 299 ? 8.874 -13.153 -17.031 1.00 92.25 299 ILE A CA 1
ATOM 2353 C C . ILE A 1 299 ? 9.542 -11.778 -17.228 1.00 92.25 299 ILE A C 1
ATOM 2355 O O . ILE A 1 299 ? 9.450 -10.917 -16.346 1.00 92.25 299 ILE A O 1
ATOM 2359 N N . PRO A 1 300 ? 10.220 -11.536 -18.368 1.00 91.94 300 PRO A N 1
ATOM 2360 C CA . PRO A 1 300 ? 11.128 -10.397 -18.515 1.00 91.94 300 PRO A CA 1
ATOM 2361 C C . PRO A 1 300 ? 10.524 -9.021 -18.202 1.00 91.94 300 PRO A C 1
ATOM 2363 O O . PRO A 1 300 ? 11.124 -8.228 -17.477 1.00 91.94 300 PRO A O 1
ATOM 2366 N N . HIS A 1 301 ? 9.313 -8.742 -18.685 1.00 89.50 301 HIS A N 1
ATOM 2367 C CA . HIS A 1 301 ? 8.653 -7.455 -18.451 1.00 89.50 301 HIS A CA 1
ATOM 2368 C C . HIS A 1 301 ? 8.240 -7.257 -16.979 1.00 89.50 301 HIS A C 1
ATOM 2370 O O . HIS A 1 301 ? 8.297 -6.137 -16.468 1.00 89.50 301 HIS A O 1
ATOM 2376 N N . MET A 1 302 ? 7.904 -8.332 -16.253 1.00 91.19 302 MET A N 1
ATOM 2377 C CA . MET A 1 302 ? 7.599 -8.258 -14.819 1.00 91.19 302 MET A CA 1
ATOM 2378 C C . MET A 1 302 ? 8.845 -7.924 -13.992 1.00 91.19 302 MET A C 1
ATOM 2380 O O . MET A 1 302 ? 8.753 -7.093 -13.090 1.00 91.19 302 MET A O 1
ATOM 2384 N N . ARG A 1 303 ? 10.019 -8.473 -14.348 1.00 94.50 303 ARG A N 1
ATOM 2385 C CA . ARG A 1 303 ? 11.289 -8.163 -13.662 1.00 94.50 303 ARG A CA 1
ATOM 2386 C C . ARG A 1 303 ? 11.610 -6.679 -13.681 1.00 94.50 303 ARG A C 1
ATOM 2388 O O . ARG A 1 303 ? 11.997 -6.112 -12.664 1.00 94.50 303 ARG A O 1
ATOM 2395 N N . ILE A 1 304 ? 11.411 -6.038 -14.827 1.00 92.94 304 ILE A N 1
ATOM 2396 C CA . ILE A 1 304 ? 11.601 -4.595 -14.977 1.00 92.94 304 ILE A CA 1
ATOM 2397 C C . ILE A 1 304 ? 10.612 -3.807 -14.117 1.00 92.94 304 ILE A C 1
ATOM 2399 O O . ILE A 1 304 ? 11.011 -2.858 -13.441 1.00 92.94 304 ILE A O 1
ATOM 2403 N N . GLY A 1 305 ? 9.340 -4.216 -14.096 1.00 92.88 305 GLY A N 1
ATOM 2404 C CA . GLY A 1 305 ? 8.333 -3.629 -13.212 1.00 92.88 305 GLY A CA 1
ATOM 2405 C C . GLY A 1 305 ? 8.726 -3.730 -11.735 1.00 92.88 305 GLY A C 1
ATOM 2406 O O . GLY A 1 305 ? 8.750 -2.716 -11.035 1.00 92.88 305 GLY A O 1
ATOM 2407 N N . SER A 1 306 ? 9.122 -4.921 -11.277 1.00 93.31 306 SER A N 1
ATOM 2408 C CA . SER A 1 306 ? 9.614 -5.145 -9.913 1.00 93.31 306 SER A CA 1
ATOM 2409 C C . SER A 1 306 ? 10.868 -4.330 -9.611 1.00 93.31 306 SER A C 1
ATOM 2411 O O . SER A 1 306 ? 10.948 -3.713 -8.552 1.00 93.31 306 SER A O 1
ATOM 2413 N N . ASN A 1 307 ? 11.822 -4.259 -10.540 1.00 93.62 307 ASN A N 1
ATOM 2414 C CA . ASN A 1 307 ? 13.027 -3.450 -10.375 1.00 93.62 307 ASN A CA 1
ATOM 2415 C C . ASN A 1 307 ? 12.702 -1.958 -10.237 1.00 93.62 307 ASN A C 1
ATOM 2417 O O . ASN A 1 307 ? 13.265 -1.282 -9.379 1.00 93.62 307 ASN A O 1
ATOM 2421 N N . LYS A 1 308 ? 11.746 -1.450 -11.021 1.00 93.50 308 LYS A N 1
ATOM 2422 C CA . LYS A 1 308 ? 11.283 -0.062 -10.912 1.00 93.50 308 LYS A CA 1
ATOM 2423 C C . LYS A 1 308 ? 10.613 0.198 -9.567 1.00 93.50 308 LYS A C 1
ATOM 2425 O O . LYS A 1 308 ? 10.985 1.154 -8.897 1.00 93.50 308 LYS A O 1
ATOM 2430 N N . PHE A 1 309 ? 9.742 -0.708 -9.117 1.00 94.06 309 PHE A N 1
ATOM 2431 C CA . PHE A 1 309 ? 9.153 -0.641 -7.778 1.00 94.06 309 PHE A CA 1
ATOM 2432 C C . PHE A 1 309 ? 10.217 -0.680 -6.672 1.00 94.06 309 PHE A C 1
ATOM 2434 O O . PHE A 1 309 ? 10.109 0.045 -5.684 1.00 94.06 309 PHE A O 1
ATOM 2441 N N . TYR A 1 310 ? 11.279 -1.480 -6.816 1.00 92.88 310 TYR A N 1
ATOM 2442 C CA . TYR A 1 310 ? 12.398 -1.474 -5.872 1.00 92.88 310 TYR A CA 1
ATOM 2443 C C . TYR A 1 310 ? 13.185 -0.165 -5.908 1.00 92.88 310 TYR A C 1
ATOM 2445 O O . TYR A 1 310 ? 13.585 0.308 -4.843 1.00 92.88 310 TYR A O 1
ATOM 2453 N N . ALA A 1 311 ? 13.352 0.456 -7.070 1.00 92.19 311 ALA A N 1
ATOM 2454 C CA . ALA A 1 311 ? 14.056 1.725 -7.203 1.00 92.19 311 ALA A CA 1
ATOM 2455 C C . ALA A 1 311 ? 13.270 2.907 -6.616 1.00 92.19 311 ALA A C 1
ATOM 2457 O O . ALA A 1 311 ? 13.853 3.757 -5.949 1.00 92.19 311 ALA A O 1
ATOM 2458 N N . ASP A 1 312 ? 11.958 2.971 -6.847 1.00 92.44 312 ASP A N 1
ATOM 2459 C CA . ASP A 1 312 ? 11.174 4.183 -6.584 1.00 92.44 312 ASP A CA 1
ATOM 2460 C C . ASP A 1 312 ? 10.101 4.025 -5.489 1.00 92.44 312 ASP A C 1
ATOM 2462 O O . ASP A 1 312 ? 9.695 5.011 -4.869 1.00 92.44 312 ASP A O 1
ATOM 2466 N N . GLY A 1 313 ? 9.705 2.789 -5.179 1.00 93.62 313 GLY A N 1
ATOM 2467 C CA . GLY A 1 313 ? 8.712 2.465 -4.162 1.00 93.62 313 GLY A CA 1
ATOM 2468 C C . GLY A 1 313 ? 7.273 2.790 -4.544 1.00 93.62 313 GLY A C 1
ATOM 2469 O O . GLY A 1 313 ? 6.458 2.896 -3.636 1.00 93.62 313 GLY A O 1
ATOM 2470 N N . MET A 1 314 ? 6.944 2.982 -5.820 1.00 94.56 314 MET A N 1
ATOM 2471 C CA . MET A 1 314 ? 5.590 3.326 -6.263 1.00 94.56 314 MET A CA 1
ATOM 2472 C C . MET A 1 314 ? 4.951 2.173 -7.030 1.00 94.56 314 MET A C 1
ATOM 2474 O O . MET A 1 314 ? 5.468 1.742 -8.064 1.00 94.56 314 MET A O 1
ATOM 2478 N N . LEU A 1 315 ? 3.797 1.695 -6.557 1.00 93.38 315 LEU A N 1
ATOM 2479 C CA . LEU A 1 315 ? 3.018 0.698 -7.286 1.00 93.38 315 LEU A CA 1
ATOM 2480 C C . LEU A 1 315 ? 2.234 1.397 -8.397 1.00 93.38 315 LEU A C 1
ATOM 2482 O O . LEU A 1 315 ? 1.133 1.886 -8.178 1.00 93.38 315 LEU A O 1
ATOM 2486 N N . LEU A 1 316 ? 2.839 1.483 -9.578 1.00 90.69 316 LEU A N 1
ATOM 2487 C CA . LEU A 1 316 ? 2.268 2.166 -10.731 1.00 90.69 316 LEU A CA 1
ATOM 2488 C C . LEU A 1 316 ? 2.507 1.374 -12.011 1.00 90.69 316 LEU A C 1
ATOM 2490 O O . LEU A 1 316 ? 3.562 0.746 -12.165 1.00 90.69 316 LEU A O 1
ATOM 2494 N N . PRO A 1 317 ? 1.610 1.513 -12.997 1.00 88.56 317 PRO A N 1
ATOM 2495 C CA . PRO A 1 317 ? 1.904 1.112 -14.359 1.00 88.56 317 PRO A CA 1
ATOM 2496 C C . PRO A 1 317 ? 3.207 1.756 -14.860 1.00 88.56 317 PRO A C 1
ATOM 2498 O O . PRO A 1 317 ? 3.615 2.857 -14.459 1.00 88.56 317 PRO A O 1
ATOM 2501 N N . PHE A 1 318 ? 3.925 1.029 -15.713 1.00 88.31 318 PHE A N 1
ATOM 2502 C CA . PHE A 1 318 ? 5.334 1.322 -15.968 1.00 88.31 318 PHE A CA 1
ATOM 2503 C C . PHE A 1 318 ? 5.566 2.688 -16.632 1.00 88.31 318 PHE A C 1
ATOM 2505 O O . PHE A 1 318 ? 6.524 3.386 -16.283 1.00 88.31 318 PHE A O 1
ATOM 2512 N N . GLY A 1 319 ? 4.673 3.075 -17.548 1.00 82.69 319 GLY A N 1
ATOM 2513 C CA . GLY A 1 319 ? 4.713 4.344 -18.279 1.00 82.69 319 GLY A CA 1
ATOM 2514 C C . GLY A 1 319 ? 4.118 5.550 -17.545 1.00 82.69 319 GLY A C 1
ATOM 2515 O O . GLY A 1 319 ? 4.268 6.669 -18.030 1.00 82.69 319 GLY A O 1
ATOM 2516 N N . THR A 1 320 ? 3.464 5.361 -16.395 1.00 83.94 320 THR A N 1
ATOM 2517 C CA . THR A 1 320 ? 2.766 6.450 -15.691 1.00 83.94 320 THR A CA 1
ATOM 2518 C C . THR A 1 320 ? 3.746 7.505 -15.151 1.00 83.94 320 THR A C 1
ATOM 2520 O O . THR A 1 320 ? 4.819 7.153 -14.644 1.00 83.94 320 THR A O 1
ATOM 2523 N N . PRO A 1 321 ? 3.419 8.809 -15.210 1.00 82.94 321 PRO A N 1
ATOM 2524 C CA . PRO A 1 321 ? 4.202 9.834 -14.532 1.00 82.94 321 PRO A CA 1
ATOM 2525 C C . PRO A 1 321 ? 4.329 9.563 -13.029 1.00 82.94 321 PRO A C 1
ATOM 2527 O O . PRO A 1 321 ? 3.417 9.074 -12.377 1.00 82.94 321 PRO A O 1
ATOM 2530 N N . ARG A 1 322 ? 5.499 9.887 -12.481 1.00 88.12 322 ARG A N 1
ATOM 2531 C CA . ARG A 1 322 ? 5.851 9.662 -11.067 1.00 88.12 322 ARG A CA 1
ATOM 2532 C C . ARG A 1 322 ? 6.162 10.955 -10.319 1.00 88.12 322 ARG A C 1
ATOM 2534 O O . ARG A 1 322 ? 6.455 10.924 -9.131 1.00 88.12 322 ARG A O 1
ATOM 2541 N N . ALA A 1 323 ? 6.150 12.082 -11.030 1.00 89.00 323 ALA A N 1
ATOM 2542 C CA . ALA A 1 323 ? 6.597 13.368 -10.508 1.00 89.00 323 ALA A CA 1
ATOM 2543 C C . ALA A 1 323 ? 5.713 13.875 -9.363 1.00 89.00 323 ALA A C 1
ATOM 2545 O O . ALA A 1 323 ? 6.225 14.534 -8.466 1.00 89.00 323 ALA A O 1
ATOM 2546 N N . ASP A 1 324 ? 4.430 13.511 -9.361 1.00 90.56 324 ASP A N 1
ATOM 2547 C CA . ASP A 1 324 ? 3.465 14.001 -8.375 1.00 90.56 324 ASP A CA 1
ATOM 2548 C C . ASP A 1 324 ? 3.553 13.263 -7.030 1.00 90.56 324 ASP A C 1
ATOM 2550 O O . ASP A 1 324 ? 3.100 13.776 -6.005 1.00 90.56 324 ASP A O 1
ATOM 2554 N N . PHE A 1 325 ? 4.198 12.091 -6.999 1.00 93.56 325 PHE A N 1
ATOM 2555 C CA . PHE A 1 325 ? 4.399 11.265 -5.806 1.00 93.56 325 PHE A CA 1
ATOM 2556 C C . PHE A 1 325 ? 5.544 11.804 -4.944 1.00 93.56 325 PHE A C 1
ATOM 2558 O O . PHE A 1 325 ? 6.668 11.293 -4.920 1.00 93.56 325 PHE A O 1
ATOM 2565 N N . THR A 1 326 ? 5.250 12.892 -4.244 1.00 92.75 326 THR A N 1
ATOM 2566 C CA . THR A 1 326 ? 6.237 13.703 -3.519 1.00 92.75 326 THR A CA 1
ATOM 2567 C C . THR A 1 326 ? 6.111 13.612 -2.002 1.00 92.75 326 THR A C 1
ATOM 2569 O O . THR A 1 326 ? 7.046 13.982 -1.287 1.00 92.75 326 THR A O 1
ATOM 2572 N N . MET A 1 327 ? 4.994 13.089 -1.498 1.00 93.62 327 MET A N 1
ATOM 2573 C CA . MET A 1 327 ? 4.687 13.053 -0.072 1.00 93.62 327 MET A CA 1
ATOM 2574 C C . MET A 1 327 ? 5.043 11.679 0.499 1.00 93.62 327 MET A C 1
ATOM 2576 O O . MET A 1 327 ? 4.524 10.687 -0.002 1.00 93.62 327 MET A O 1
ATOM 2580 N N . PRO A 1 328 ? 5.912 11.555 1.517 1.00 94.38 328 PRO A N 1
ATOM 2581 C CA . PRO A 1 328 ? 6.140 10.267 2.170 1.00 94.38 328 PRO A CA 1
ATOM 2582 C C . PRO A 1 328 ? 4.831 9.692 2.722 1.00 94.38 328 PRO A C 1
ATOM 2584 O O . PRO A 1 328 ? 4.068 10.419 3.363 1.00 94.38 328 PRO A O 1
ATOM 2587 N N . ASN A 1 329 ? 4.589 8.406 2.471 1.00 93.44 329 ASN A N 1
ATOM 2588 C CA . ASN A 1 329 ? 3.457 7.690 3.053 1.00 93.44 329 ASN A CA 1
ATOM 2589 C C . ASN A 1 329 ? 3.668 7.574 4.587 1.00 93.44 329 ASN A C 1
ATOM 2591 O O . ASN A 1 329 ? 4.781 7.191 4.972 1.00 93.44 329 ASN A O 1
ATOM 2595 N N . PRO A 1 330 ? 2.697 7.980 5.437 1.00 89.12 330 PRO A N 1
ATOM 2596 C CA . PRO A 1 330 ? 2.859 8.066 6.894 1.00 89.12 330 PRO A CA 1
ATOM 2597 C C . PRO A 1 330 ? 3.225 6.769 7.627 1.00 89.12 330 PRO A C 1
ATOM 2599 O O . PRO A 1 330 ? 2.773 5.673 7.219 1.00 89.12 330 PRO A O 1
#

Organism: Gaeumannomyces tritici (strain R3-111a-1) (NCBI:txid644352)

InterPro domains:
  IPR002893 Zinc finger, MYND-type [PF01753] (26-68)
  IPR027974 Domain of unknown function DUF4470 [PF14737] (107-203)

pLDDT: mean 86.36, std 15.62, range [26.44, 98.38]

Sequence (330 aa):
MSAMPADTGGLPSIQPAHLVCANKACKKAKDGSASAAKAVMACGRCELVAYCCIECKEKNAEEHKKDCESDLLKADWRPVWIRQHRMPTFLSDEGPKMEYFGTFKYLWGNIPAVDIVKLRENEGVRFERNLDLLLPASGDLRNVIMSIGKLPQEYKHDVSVVLNDKEFDVVARNVILLLIFATVQDADTAADCVLHVFYSAFLTKSHMDILTIMLRPLVQDVCTKTEGKDQEALLAKTWTLKDGVQMRVVLSRRQWLRLLAMTEAPKKIKIGKAKATRDKVVNARAREDYRDRHMLCQIPHMRIGSNKFYADGMLLPFGTPRADFTMPNP

Foldseek 3Di:
DDDDDDPPPDDQDPDDQLQWALQQCCPPAPPPGSTRQGFDAADPQQSQGGHNDPVSCVNCVVVCVVLSVDLLLDQPDAAPCVVVVHDALQDDPVGGDPDDFDDPDDLADPDAQDQPCPPCVPVRPPDAEEAEAEAEQHLHCSNVCVNVVPPDPSHDHHYHYDYDHPDLSSVLLVVQLVQLCQFPPDPVLSVVLNQCLRFFQFDFPVSLCCLVVRVLVVLVVQLVVCVPPDQQDWDKDWDQGPPRDIDIDIDGSVSSVVSSVQSHFDPPAFQVNSLVVLCSRLVPPSCSSVLSVVSVPDNSSVNSLSVVCSNRRGPDRPSDDDVRRGTGRD

Secondary structure (DSSP, 8-state):
---PPP----------GGGBB--TT-TT-TTS-TT-SBP-EE-TTT-S-EESSHHHHHHHHHHHHHHHT-GGG-TT---HHHHTT---TT--TT-------SSS--SS-SS----S--HHHHT-TT--S-EEEEETT---HHHHHHHHHTS-TT--S-EEEEE--S-HHHHHHHHHHHHHHHH-SSHHHHHHHHHHHHH-SEE-HHHHHIIIIIIHHHHHHHHHHTTTS-TT-EEEEEEE-GGG-EEEEEEEHHHHHHHHHTTS--TT--HHHHHHHHHHHHS-GGGHHHHHHHHHTS-HHHHHHHHHHHHH-----TTS--TT--EEP-